Protein AF-T0Z1G7-F1 (afdb_monomer_lite)

InterPro domains:
  IPR004403 Peptide chain release factor eRF1/aRF1 [PTHR10113] (3-150)
  IPR005141 eRF1 domain 2 [PF03464] (2-83)
  IPR005142 eRF1 domain 3 [PF03465] (89-150)
  IPR029064 Ribosomal protein eL30-like superfamily [G3DSA:3.30.1330.30] (108-185)
  IPR029064 Ribosomal protein eL30-like superfamily [SSF55315] (86-177)
  IPR042226 eRF1, domain 2 superfamily [G3DSA:3.30.420.60] (1-74)

pLDDT: mean 84.43, std 11.16, range [31.25, 96.69]

Secondary structure (DSSP, 8-state):
-HHHHHHHHHHHHHHHHHHHHGGGTTT-S-B--EESTTHHHHHHHTT-S-HHHHTTBPSSPEE-S-SSHHHHHHHHHHHHHHHHHHHHHHHHHHHHHHHHHHH-TTT-----SHHHHHHHHHTT--S-----TT---EEEEEEETTT--EEEEEE-HHHHHHHTTPPPTTT--S-EEEEPPP----

Organism: NCBI:txid410659

Radius of gyration: 27.91 Å; chains: 1; bounding box: 53×36×82 Å

Sequence (186 aa):
MIEHAAHEFFVRIAEIAAELFLPMKDQLKGILLGGPGATKEYFYNEHYLHHELQQKVVEPLFDTGYTDEYGLKEMVEKATQTLHGLELTEEKRLIQRLLVEVRRAEQGLAAYGESEVERALALGAVDLLIVSEGLKKRRWRFRCSGCNAESGRIGSSEEAEQYTGRPCGQCGQRAVKLRRERRLRR

Foldseek 3Di:
DVVVVLVVVLLVVQVVCCVPQVVVLVVQQADAAEDADCSRVCSLVVCSHDPSNSVRHDDDHYYFPDPDPVSVVVSVVVVVVVVVVVVVVVVVVVVVLLVVLVVPPPRRLHFDDDVRVVVCVVVVNDPDDDDDPPDQKDWWWKAFPPPRDIDIDIDHPVVVVVVQQAQDPVHRGSGIDTDDDPPPDD

Structure (mmCIF, N/CA/C/O backbone):
data_AF-T0Z1G7-F1
#
_entry.id   AF-T0Z1G7-F1
#
loop_
_atom_site.group_PDB
_atom_site.id
_atom_site.type_symbol
_atom_site.label_atom_id
_atom_site.label_alt_id
_atom_site.label_comp_id
_atom_site.label_asym_id
_atom_site.label_entity_id
_atom_site.label_seq_id
_atom_site.pdbx_PDB_ins_code
_atom_site.Cartn_x
_atom_site.Cartn_y
_atom_site.Cartn_z
_atom_site.occupancy
_atom_site.B_iso_or_equiv
_atom_site.auth_seq_id
_atom_site.auth_comp_id
_atom_site.auth_asym_id
_atom_site.auth_atom_id
_atom_site.pdbx_PDB_model_num
ATOM 1 N N . MET A 1 1 ? 21.255 1.797 -39.310 1.00 60.59 1 MET A N 1
ATOM 2 C CA . MET A 1 1 ? 22.185 0.824 -38.683 1.00 60.59 1 MET A CA 1
ATOM 3 C C . MET A 1 1 ? 22.111 0.835 -37.157 1.00 60.59 1 MET A C 1
ATOM 5 O O . MET A 1 1 ? 22.098 -0.243 -36.591 1.00 60.59 1 MET A O 1
ATOM 9 N N . ILE A 1 2 ? 22.024 1.995 -36.490 1.00 67.38 2 ILE A N 1
ATOM 10 C CA . ILE A 1 2 ? 21.943 2.064 -35.013 1.00 67.38 2 ILE A CA 1
ATOM 11 C C . ILE A 1 2 ? 20.565 1.615 -34.485 1.00 67.38 2 ILE A C 1
ATOM 13 O O . ILE A 1 2 ? 20.493 0.882 -33.507 1.00 67.38 2 ILE A O 1
ATOM 17 N N . GLU A 1 3 ? 19.480 1.975 -35.175 1.00 73.12 3 GLU A N 1
ATOM 18 C CA . GLU A 1 3 ? 18.106 1.633 -34.760 1.00 73.12 3 GLU A CA 1
ATOM 19 C C . GLU A 1 3 ? 17.811 0.128 -34.802 1.00 73.12 3 GLU A C 1
ATOM 21 O O . GLU A 1 3 ? 17.207 -0.402 -33.876 1.00 73.12 3 GLU A O 1
ATOM 26 N N . HIS A 1 4 ? 18.296 -0.586 -35.825 1.00 80.06 4 HIS A N 1
ATOM 27 C CA . HIS A 1 4 ? 18.134 -2.042 -35.909 1.00 80.06 4 HIS A CA 1
ATOM 28 C C . HIS A 1 4 ? 18.851 -2.770 -34.766 1.00 80.06 4 HIS A C 1
ATOM 30 O O . HIS A 1 4 ? 18.269 -3.658 -34.156 1.00 80.06 4 HIS A O 1
ATOM 36 N N . ALA A 1 5 ? 20.073 -2.352 -34.422 1.00 84.69 5 ALA A N 1
ATOM 37 C CA . ALA A 1 5 ? 20.816 -2.945 -33.311 1.00 84.69 5 ALA A CA 1
ATOM 38 C C . ALA A 1 5 ? 20.147 -2.669 -31.950 1.00 84.69 5 ALA A C 1
ATOM 40 O O . ALA A 1 5 ? 20.119 -3.541 -31.084 1.00 84.69 5 ALA A O 1
ATOM 41 N N . ALA A 1 6 ? 19.578 -1.473 -31.765 1.00 85.50 6 ALA A N 1
ATOM 42 C CA . ALA A 1 6 ? 18.814 -1.140 -30.564 1.00 85.50 6 ALA A CA 1
ATOM 43 C C . ALA A 1 6 ? 17.529 -1.978 -30.458 1.00 85.50 6 ALA A C 1
ATOM 45 O O . ALA A 1 6 ? 17.227 -2.507 -29.391 1.00 85.50 6 ALA A O 1
ATOM 46 N N . HIS A 1 7 ? 16.809 -2.151 -31.569 1.00 89.69 7 HIS A N 1
ATOM 47 C CA . HIS A 1 7 ? 15.621 -2.999 -31.625 1.00 89.69 7 HIS A CA 1
ATOM 48 C C . HIS A 1 7 ? 15.940 -4.457 -31.268 1.00 89.69 7 HIS A C 1
ATOM 50 O O . HIS A 1 7 ? 15.287 -5.022 -30.397 1.00 89.69 7 HIS A O 1
ATOM 56 N N . GLU A 1 8 ? 16.978 -5.050 -31.866 1.00 92.50 8 GLU A N 1
ATOM 57 C CA . GLU A 1 8 ? 17.404 -6.420 -31.542 1.00 92.50 8 GLU A CA 1
ATOM 58 C C . GLU A 1 8 ? 17.794 -6.575 -30.068 1.00 92.50 8 GLU A C 1
ATOM 60 O O . GLU A 1 8 ? 17.459 -7.576 -29.433 1.00 92.50 8 GLU A O 1
ATOM 65 N N . PHE A 1 9 ? 18.458 -5.567 -29.494 1.00 91.31 9 PHE A N 1
ATOM 66 C CA . PHE A 1 9 ? 18.763 -5.552 -28.069 1.00 91.31 9 PHE A CA 1
ATOM 67 C C . PHE A 1 9 ? 17.485 -5.562 -27.218 1.00 91.31 9 PHE A C 1
ATOM 69 O O . PHE A 1 9 ? 17.377 -6.365 -26.293 1.00 91.31 9 PHE A O 1
ATOM 76 N N . PHE A 1 10 ? 16.500 -4.720 -27.536 1.00 94.62 10 PHE A N 1
ATOM 77 C CA . PHE A 1 10 ? 15.238 -4.669 -26.799 1.00 94.62 10 PHE A CA 1
ATOM 78 C C . PHE A 1 10 ? 14.433 -5.959 -26.909 1.00 94.62 10 PHE A C 1
ATOM 80 O O . PHE A 1 10 ? 13.958 -6.452 -25.887 1.00 94.62 10 PHE A O 1
ATOM 87 N N . VAL A 1 11 ? 14.335 -6.539 -28.107 1.00 95.38 11 VAL A N 1
ATOM 88 C CA . VAL A 1 11 ? 13.685 -7.841 -28.315 1.00 95.38 11 VAL A CA 1
ATOM 89 C C . VAL A 1 11 ? 14.344 -8.899 -27.436 1.00 95.38 11 VAL A C 1
ATOM 91 O O . VAL A 1 11 ? 13.664 -9.558 -26.654 1.00 95.38 11 VAL A O 1
ATOM 94 N N . ARG A 1 12 ? 15.678 -8.981 -27.457 1.00 96.44 12 ARG A N 1
ATOM 95 C CA . ARG A 1 12 ? 16.424 -9.940 -26.638 1.00 96.44 12 ARG A CA 1
ATOM 96 C C . ARG A 1 12 ? 16.182 -9.755 -25.136 1.00 96.44 12 ARG A C 1
ATOM 98 O O . ARG A 1 12 ? 16.022 -10.735 -24.414 1.00 96.44 12 ARG A O 1
ATOM 105 N N . ILE A 1 13 ? 16.177 -8.518 -24.637 1.00 94.50 13 ILE A N 1
ATOM 106 C CA . ILE A 1 13 ? 15.910 -8.245 -23.215 1.00 94.50 13 ILE A CA 1
ATOM 107 C C . ILE A 1 13 ? 14.468 -8.607 -22.845 1.00 94.50 13 ILE A C 1
ATOM 109 O O . ILE A 1 13 ? 14.240 -9.171 -21.774 1.00 94.50 13 ILE A O 1
ATOM 113 N N . ALA A 1 14 ? 13.504 -8.326 -23.720 1.00 95.56 14 ALA A N 1
ATOM 114 C CA . ALA A 1 14 ? 12.111 -8.685 -23.500 1.00 95.56 14 ALA A CA 1
ATOM 115 C C . ALA A 1 14 ? 11.886 -10.204 -23.475 1.00 95.56 14 ALA A C 1
ATOM 117 O O . ALA A 1 14 ? 11.134 -10.684 -22.629 1.00 95.56 14 ALA A O 1
ATOM 118 N N . GLU A 1 15 ? 12.566 -10.958 -24.341 1.00 96.31 15 GLU A N 1
ATOM 119 C CA . GLU A 1 15 ? 12.545 -12.425 -24.339 1.00 96.31 15 GLU A CA 1
ATOM 120 C C . GLU A 1 15 ? 13.095 -12.985 -23.023 1.00 96.31 15 GLU A C 1
ATOM 122 O O . GLU A 1 15 ? 12.427 -13.781 -22.365 1.00 96.31 15 GLU A O 1
ATOM 127 N N . ILE A 1 16 ? 14.252 -12.492 -22.569 1.00 96.56 16 ILE A N 1
ATOM 128 C CA . ILE A 1 16 ? 14.838 -12.894 -21.280 1.00 96.56 16 ILE A CA 1
ATOM 129 C C . ILE A 1 16 ? 13.887 -12.559 -20.121 1.00 96.56 16 ILE A C 1
ATOM 131 O O . ILE A 1 16 ? 13.676 -13.377 -19.224 1.00 96.56 16 ILE A O 1
ATOM 135 N N . ALA A 1 17 ? 13.283 -11.368 -20.125 1.00 95.56 17 ALA A N 1
ATOM 136 C CA . ALA A 1 17 ? 12.312 -10.978 -19.107 1.00 95.56 17 ALA A CA 1
ATOM 137 C C . ALA A 1 17 ? 11.076 -11.891 -19.123 1.00 95.56 17 ALA A C 1
ATOM 139 O O . ALA A 1 17 ? 10.583 -12.269 -18.062 1.00 95.56 17 ALA A O 1
ATOM 140 N N . ALA A 1 18 ? 10.594 -12.281 -20.305 1.00 96.06 18 ALA A N 1
ATOM 141 C CA . ALA A 1 18 ? 9.485 -13.213 -20.456 1.00 96.06 18 ALA A CA 1
ATOM 142 C C . ALA A 1 18 ? 9.826 -14.594 -19.877 1.00 96.06 18 ALA A C 1
ATOM 144 O O . ALA A 1 18 ? 9.058 -15.117 -19.069 1.00 96.06 18 ALA A O 1
ATOM 145 N N . GLU A 1 19 ? 10.992 -15.144 -20.217 1.00 96.69 19 GLU A N 1
ATOM 146 C CA . GLU A 1 19 ? 11.466 -16.437 -19.709 1.00 96.69 19 GLU A CA 1
ATOM 147 C C . GLU A 1 19 ? 11.591 -16.459 -18.180 1.00 96.69 19 GLU A C 1
ATOM 149 O O . GLU A 1 19 ? 11.218 -17.444 -17.541 1.00 96.69 19 GLU A O 1
ATOM 154 N N . LEU A 1 20 ? 12.082 -15.371 -17.580 1.00 95.31 20 LEU A N 1
ATOM 155 C CA . LEU A 1 20 ? 12.309 -15.294 -16.137 1.00 95.31 20 LEU A CA 1
ATOM 156 C C . LEU A 1 20 ? 11.042 -14.950 -15.346 1.00 95.31 20 LEU A C 1
ATOM 158 O O . LEU A 1 20 ? 10.798 -15.534 -14.289 1.00 95.31 20 LEU A O 1
ATOM 162 N N . PHE A 1 21 ? 10.237 -13.999 -15.824 1.00 96.44 21 PHE A N 1
ATOM 163 C CA . PHE A 1 21 ? 9.150 -13.418 -15.036 1.00 96.44 21 PHE A CA 1
ATOM 164 C C . PHE A 1 21 ? 7.776 -14.020 -15.321 1.00 96.44 21 PHE A C 1
ATOM 166 O O . PHE A 1 21 ? 6.964 -14.079 -14.397 1.00 96.44 21 PHE A O 1
ATOM 173 N N . LEU A 1 22 ? 7.491 -14.515 -16.533 1.00 94.50 22 LEU A N 1
ATOM 174 C CA . LEU A 1 22 ? 6.186 -15.131 -16.817 1.00 94.50 22 LEU A CA 1
ATOM 175 C C . LEU A 1 22 ? 5.890 -16.359 -15.945 1.00 94.50 22 LEU A C 1
ATOM 177 O O . LEU A 1 22 ? 4.769 -16.437 -15.437 1.00 94.50 22 LEU A O 1
ATOM 181 N N . PRO A 1 23 ? 6.844 -17.279 -15.684 1.00 96.25 23 PRO A N 1
ATOM 182 C CA . PRO A 1 23 ? 6.585 -18.432 -14.820 1.00 96.25 23 PRO A CA 1
ATOM 183 C C . PRO A 1 23 ? 6.200 -18.057 -13.383 1.00 96.25 23 PRO A C 1
ATOM 185 O O . PRO A 1 23 ? 5.553 -18.838 -12.690 1.00 96.25 23 PRO A O 1
ATOM 188 N N . MET A 1 24 ? 6.586 -16.861 -12.928 1.00 94.69 24 MET A N 1
ATOM 189 C CA . MET A 1 24 ? 6.314 -16.351 -11.582 1.00 94.69 24 MET A CA 1
ATOM 190 C C . MET A 1 24 ? 5.366 -15.146 -11.570 1.00 94.69 24 MET A C 1
ATOM 192 O O . MET A 1 24 ? 5.234 -14.488 -10.539 1.00 94.69 24 MET A O 1
ATOM 196 N N . LYS A 1 25 ? 4.669 -14.861 -12.679 1.00 90.00 25 LYS A N 1
ATOM 197 C CA . LYS A 1 25 ? 3.857 -13.644 -12.850 1.00 90.00 25 LYS A CA 1
ATOM 198 C C . LYS A 1 25 ? 2.843 -13.417 -11.729 1.00 90.00 25 LYS A C 1
ATOM 200 O O . LYS A 1 25 ? 2.669 -12.282 -11.290 1.00 90.00 25 LYS A O 1
ATOM 205 N N . ASP A 1 26 ? 2.230 -14.480 -11.216 1.00 90.94 26 ASP A N 1
ATOM 206 C CA . ASP A 1 26 ? 1.216 -14.394 -10.158 1.00 90.94 26 ASP A CA 1
ATOM 207 C C . ASP A 1 26 ? 1.823 -14.067 -8.783 1.00 90.94 26 ASP A C 1
ATOM 209 O O . ASP A 1 26 ? 1.138 -13.558 -7.899 1.00 90.94 26 ASP A O 1
ATOM 213 N N . GLN A 1 27 ? 3.123 -14.317 -8.605 1.00 92.38 27 GLN A N 1
ATOM 214 C CA . GLN A 1 27 ? 3.876 -13.994 -7.390 1.00 92.38 27 GLN A CA 1
ATOM 215 C C . GLN A 1 27 ? 4.509 -12.595 -7.460 1.00 92.38 27 GLN A C 1
ATOM 217 O O . GLN A 1 27 ? 4.848 -12.011 -6.428 1.00 92.38 27 GLN A O 1
ATOM 222 N N . LEU A 1 28 ? 4.655 -12.037 -8.666 1.00 89.88 28 LEU A N 1
ATOM 223 C CA . LEU A 1 28 ? 5.201 -10.702 -8.882 1.00 89.88 28 LEU A CA 1
ATOM 224 C C . LEU A 1 28 ? 4.160 -9.628 -8.557 1.00 89.88 28 LEU A C 1
ATOM 226 O O . LEU A 1 28 ? 3.132 -9.508 -9.233 1.00 89.88 28 LEU A O 1
ATOM 230 N N . LYS A 1 29 ? 4.471 -8.803 -7.550 1.00 88.75 29 LYS A N 1
ATOM 231 C CA . LYS A 1 29 ? 3.687 -7.608 -7.202 1.00 88.75 29 LYS A CA 1
ATOM 232 C C . LYS A 1 29 ? 3.863 -6.472 -8.209 1.00 88.75 29 LYS A C 1
ATOM 234 O O . LYS A 1 29 ? 2.930 -5.713 -8.424 1.00 88.75 29 LYS A O 1
ATOM 239 N N . GLY A 1 30 ? 5.044 -6.370 -8.809 1.00 90.38 30 GLY A N 1
ATOM 240 C CA . GLY A 1 30 ? 5.378 -5.347 -9.788 1.00 90.38 30 GLY A CA 1
ATOM 241 C C . GLY A 1 30 ? 6.786 -5.545 -10.343 1.00 90.38 30 GLY A C 1
ATOM 242 O O . GLY A 1 30 ? 7.558 -6.345 -9.812 1.00 90.38 30 GLY A O 1
ATOM 243 N N . ILE A 1 31 ? 7.096 -4.826 -11.416 1.00 93.00 31 ILE A N 1
ATOM 244 C CA . ILE A 1 31 ? 8.377 -4.839 -12.122 1.00 93.00 31 ILE A CA 1
ATOM 245 C C . ILE A 1 31 ? 8.901 -3.406 -12.150 1.00 93.00 31 ILE A C 1
ATOM 247 O O . ILE A 1 31 ? 8.206 -2.492 -12.585 1.00 93.00 31 ILE A O 1
ATOM 251 N N . LEU A 1 32 ? 10.128 -3.206 -11.683 1.00 92.88 32 LEU A N 1
ATOM 252 C CA . LEU A 1 32 ? 10.809 -1.922 -11.803 1.00 92.88 32 LEU A CA 1
ATOM 253 C C . LEU A 1 32 ? 11.527 -1.888 -13.149 1.00 92.88 32 LEU A C 1
ATOM 255 O O . LEU A 1 32 ? 12.306 -2.791 -13.454 1.00 92.88 32 LEU A O 1
ATOM 259 N N . LEU A 1 33 ? 11.265 -0.853 -13.941 1.00 93.19 33 LEU A N 1
ATOM 260 C CA . LEU A 1 33 ? 11.949 -0.624 -15.207 1.00 93.19 33 LEU A CA 1
ATOM 261 C C . LEU A 1 33 ? 12.778 0.653 -15.096 1.00 93.19 33 LEU A C 1
ATOM 263 O O . LEU A 1 33 ? 12.258 1.720 -14.761 1.00 93.19 33 LEU A O 1
ATOM 267 N N . GLY A 1 34 ? 14.063 0.547 -15.414 1.00 92.00 34 GLY A N 1
ATOM 268 C CA . GLY A 1 34 ? 14.944 1.698 -15.433 1.00 92.00 34 GLY A CA 1
ATOM 269 C C . GLY A 1 34 ? 16.015 1.617 -16.503 1.00 92.00 34 GLY A C 1
ATOM 270 O O . GLY A 1 34 ? 16.295 0.558 -17.063 1.00 92.00 34 GLY A O 1
ATOM 271 N N . GLY A 1 35 ? 16.583 2.774 -16.807 1.00 89.00 35 GLY A N 1
ATOM 272 C CA . GLY A 1 35 ? 17.614 2.922 -17.820 1.00 89.00 35 GLY A CA 1
ATOM 273 C C . GLY A 1 35 ? 17.998 4.384 -18.036 1.00 89.00 35 GLY A C 1
ATOM 274 O O . GLY A 1 35 ? 17.360 5.283 -17.490 1.00 89.00 35 GLY A O 1
ATOM 275 N N . PRO A 1 36 ? 19.042 4.647 -18.828 1.00 85.56 36 PRO A N 1
ATOM 276 C CA . PRO A 1 36 ? 19.512 6.002 -19.063 1.00 85.56 36 PRO A CA 1
ATOM 277 C C . PRO A 1 36 ? 18.652 6.732 -20.105 1.00 85.56 36 PRO A C 1
ATOM 279 O O . PRO A 1 36 ? 18.411 6.232 -21.213 1.00 85.56 36 PRO A O 1
ATOM 282 N N . GLY A 1 37 ? 18.243 7.957 -19.766 1.00 85.75 37 GLY A N 1
ATOM 283 C CA . GLY A 1 37 ? 17.550 8.875 -20.670 1.00 85.75 37 GLY A CA 1
ATOM 284 C C . GLY A 1 37 ? 16.230 8.316 -21.210 1.00 85.75 37 GLY A C 1
ATOM 285 O O . GLY A 1 37 ? 15.511 7.591 -20.522 1.00 85.75 37 GLY A O 1
ATOM 286 N N . ALA A 1 38 ? 15.922 8.632 -22.470 1.00 87.94 38 ALA A N 1
ATOM 287 C CA . ALA A 1 38 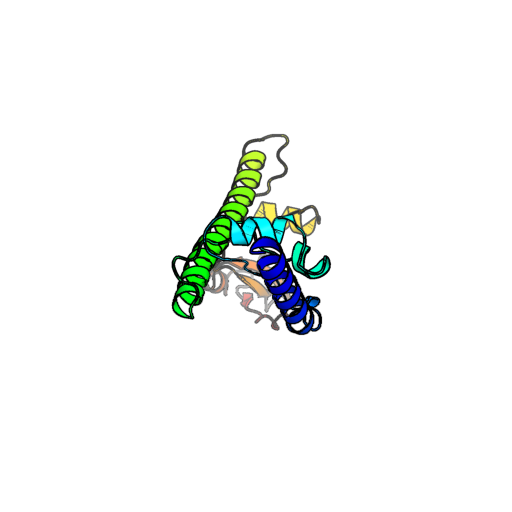? 14.668 8.238 -23.121 1.00 87.94 38 ALA A CA 1
ATOM 288 C C . ALA A 1 38 ? 14.601 6.744 -23.504 1.00 87.94 38 ALA A C 1
ATOM 290 O O . ALA A 1 38 ? 13.558 6.256 -23.932 1.00 87.94 38 ALA A O 1
ATOM 291 N N . THR A 1 39 ? 15.694 5.988 -23.347 1.00 89.12 39 THR A N 1
ATOM 292 C CA . THR A 1 39 ? 15.783 4.576 -23.764 1.00 89.12 39 THR A CA 1
ATOM 293 C C . THR A 1 39 ? 14.740 3.703 -23.062 1.00 89.12 39 THR A C 1
ATOM 295 O O . THR A 1 39 ? 14.091 2.875 -23.696 1.00 89.12 39 THR A O 1
ATOM 298 N N . LYS A 1 40 ? 14.549 3.918 -21.752 1.00 90.44 40 LYS A N 1
ATOM 299 C CA . LYS A 1 40 ? 13.568 3.186 -20.933 1.00 90.44 40 LYS A CA 1
ATOM 300 C C . LYS A 1 40 ? 12.126 3.490 -21.352 1.00 90.44 40 LYS A C 1
ATOM 302 O O . LYS A 1 40 ? 11.290 2.595 -21.378 1.00 90.44 40 LYS A O 1
ATOM 307 N N . GLU A 1 41 ? 11.859 4.744 -21.712 1.00 92.69 41 GLU A N 1
ATOM 308 C CA . GLU A 1 41 ? 10.544 5.208 -22.153 1.00 92.69 41 GLU A CA 1
ATOM 309 C C . GLU A 1 41 ? 10.221 4.634 -23.524 1.00 92.69 41 GLU A C 1
ATOM 311 O O . GLU A 1 41 ? 9.128 4.122 -23.717 1.00 92.69 41 GLU A O 1
ATOM 316 N N . TYR A 1 42 ? 11.184 4.632 -24.448 1.00 92.88 42 TYR A N 1
ATOM 317 C CA . TYR A 1 42 ? 11.023 3.981 -25.744 1.00 92.88 42 TYR A CA 1
ATOM 318 C C . TYR A 1 42 ? 10.752 2.479 -25.589 1.00 92.88 42 TYR A C 1
ATOM 320 O O . TYR A 1 42 ? 9.792 1.967 -26.153 1.00 92.88 42 TYR A O 1
ATOM 328 N N . PHE A 1 43 ? 11.536 1.777 -24.764 1.00 93.81 43 PHE A N 1
ATOM 329 C CA . PHE A 1 43 ? 11.325 0.352 -24.492 1.00 93.81 43 PHE A CA 1
ATOM 330 C C . PHE A 1 43 ? 9.929 0.057 -23.914 1.00 93.81 43 PHE A C 1
ATOM 332 O O . PHE A 1 43 ? 9.273 -0.901 -24.323 1.00 93.81 43 PHE A O 1
ATOM 339 N N . TYR A 1 44 ? 9.462 0.889 -22.981 1.00 94.19 44 TYR A N 1
ATOM 340 C CA . TYR A 1 44 ? 8.138 0.751 -22.378 1.00 94.19 44 TYR A CA 1
ATOM 341 C C . TYR A 1 44 ? 7.011 1.087 -23.365 1.00 94.19 44 TYR A C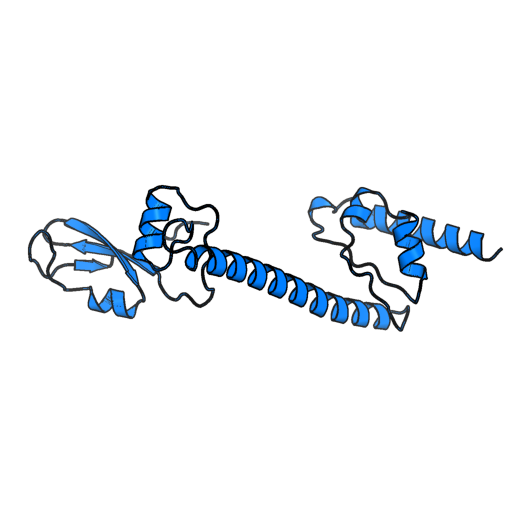 1
ATOM 343 O O . TYR A 1 44 ? 6.075 0.305 -23.516 1.00 94.19 44 TYR A O 1
ATOM 351 N N . ASN A 1 45 ? 7.106 2.219 -24.064 1.00 93.88 45 ASN A N 1
ATOM 352 C CA . ASN A 1 45 ? 6.047 2.751 -24.927 1.00 93.88 45 ASN A CA 1
ATOM 353 C C . ASN A 1 45 ? 5.874 1.962 -26.226 1.00 93.88 45 ASN A C 1
ATOM 355 O O . ASN A 1 45 ? 4.763 1.866 -26.738 1.00 93.88 45 ASN A O 1
ATOM 359 N N . GLU A 1 46 ? 6.940 1.355 -26.741 1.00 93.94 46 GLU A N 1
ATOM 360 C CA . GLU A 1 46 ? 6.876 0.467 -27.908 1.00 93.94 46 GLU A CA 1
ATOM 361 C C . GLU A 1 46 ? 6.443 -0.964 -27.539 1.00 93.94 46 GLU A C 1
ATOM 363 O O . GLU A 1 46 ? 6.417 -1.842 -28.397 1.00 93.94 46 GLU A O 1
ATOM 368 N N . HIS A 1 47 ? 6.070 -1.210 -26.274 1.00 93.69 47 HIS A N 1
ATOM 369 C CA . HIS A 1 47 ? 5.500 -2.476 -25.798 1.00 93.69 47 HIS A CA 1
ATOM 370 C C . HIS A 1 47 ? 6.381 -3.700 -26.099 1.00 93.69 47 HIS A C 1
ATOM 372 O O . HIS A 1 47 ? 5.883 -4.759 -26.481 1.00 93.69 47 HIS A O 1
ATOM 378 N N . TYR A 1 48 ? 7.698 -3.571 -25.906 1.00 95.06 48 TYR A N 1
ATOM 379 C CA . TYR A 1 48 ? 8.615 -4.699 -26.092 1.00 95.06 48 TYR A CA 1
ATOM 380 C C . TYR A 1 48 ? 8.349 -5.831 -25.093 1.00 95.06 48 TYR A C 1
ATOM 382 O O . TYR A 1 48 ? 8.494 -6.999 -25.443 1.00 95.06 48 TYR A O 1
ATOM 390 N N . LEU A 1 49 ? 7.952 -5.513 -23.854 1.00 95.75 49 LEU A N 1
ATOM 391 C CA . LEU A 1 49 ? 7.604 -6.531 -22.863 1.00 95.75 49 LEU A CA 1
ATOM 392 C C . LEU A 1 49 ? 6.313 -7.256 -23.239 1.00 95.75 49 LEU A C 1
ATOM 394 O O .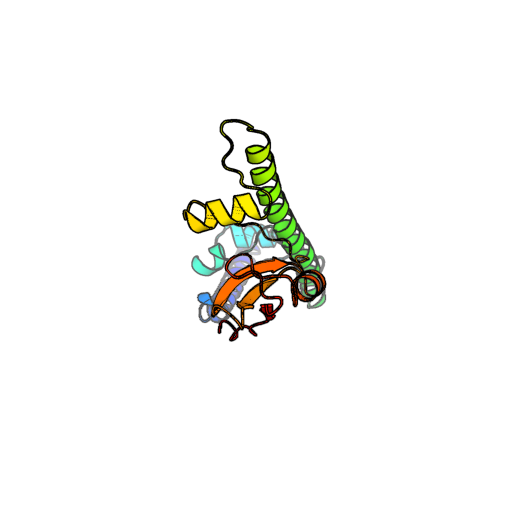 LEU A 1 49 ? 5.351 -6.674 -23.736 1.00 95.75 49 LEU A O 1
ATOM 398 N N . HIS A 1 50 ? 6.253 -8.535 -22.873 1.00 95.38 50 HIS A N 1
ATOM 399 C CA . HIS A 1 50 ? 5.014 -9.297 -22.936 1.00 95.38 50 HIS A CA 1
ATOM 400 C C . HIS A 1 50 ? 3.886 -8.572 -22.179 1.00 95.38 50 HIS A C 1
ATOM 402 O O . HIS A 1 50 ? 4.101 -8.096 -21.064 1.00 95.38 50 HIS A O 1
ATOM 408 N N . HIS A 1 51 ? 2.675 -8.535 -22.745 1.00 94.31 51 HIS A N 1
ATOM 409 C CA . HIS A 1 51 ? 1.547 -7.740 -22.232 1.00 94.31 51 HIS A CA 1
ATOM 410 C C . HIS A 1 51 ? 1.250 -7.946 -20.731 1.00 94.31 51 HIS A C 1
ATOM 412 O O . HIS A 1 51 ? 0.955 -6.989 -20.020 1.00 94.31 51 HIS A O 1
ATOM 418 N N . GLU A 1 52 ? 1.378 -9.175 -20.222 1.00 93.25 52 GLU A N 1
ATOM 419 C CA . GLU A 1 52 ? 1.188 -9.475 -18.792 1.00 93.25 52 GLU A CA 1
ATOM 420 C C . GLU A 1 52 ? 2.277 -8.877 -17.890 1.00 93.25 52 GLU A C 1
ATOM 422 O O . GLU A 1 52 ? 2.011 -8.526 -16.742 1.00 93.25 52 GLU A O 1
ATOM 427 N N . LEU A 1 53 ? 3.510 -8.768 -18.394 1.00 94.62 53 LEU A N 1
ATOM 428 C CA . LEU A 1 53 ? 4.616 -8.125 -17.685 1.00 94.62 53 LEU A CA 1
ATOM 429 C C . LEU A 1 53 ? 4.520 -6.605 -17.801 1.00 94.62 53 LEU A C 1
ATOM 431 O O . LEU A 1 53 ? 4.749 -5.913 -16.815 1.00 94.62 53 LEU A O 1
ATOM 435 N N . GLN A 1 54 ? 4.110 -6.097 -18.967 1.00 94.44 54 GLN A N 1
ATOM 436 C CA . GLN A 1 54 ? 3.870 -4.673 -19.205 1.00 94.44 54 GLN A CA 1
ATOM 437 C C . GLN A 1 54 ? 2.894 -4.093 -18.169 1.00 94.44 54 GLN A C 1
ATOM 439 O O . GLN A 1 54 ? 3.179 -3.073 -17.555 1.00 94.44 54 GLN A O 1
ATOM 444 N N . GLN A 1 55 ? 1.784 -4.789 -17.898 1.00 92.44 55 GLN A N 1
ATOM 445 C CA . GLN A 1 55 ? 0.789 -4.378 -16.894 1.00 92.44 55 GLN A CA 1
ATOM 446 C C . GLN A 1 55 ? 1.315 -4.373 -15.452 1.00 92.44 55 GLN A C 1
ATOM 448 O O . GLN A 1 55 ? 0.684 -3.799 -14.567 1.00 92.44 55 GLN A O 1
ATOM 453 N N . LYS A 1 56 ? 2.440 -5.043 -15.197 1.00 92.56 56 LYS A N 1
ATOM 454 C CA . LYS A 1 56 ? 3.073 -5.117 -13.877 1.00 92.56 56 LYS A CA 1
ATOM 455 C C . LYS A 1 56 ? 4.185 -4.090 -13.703 1.00 92.56 56 LYS A C 1
ATOM 457 O O . LYS A 1 56 ? 4.734 -4.013 -12.605 1.00 92.56 56 LYS A O 1
ATOM 462 N N . VAL A 1 57 ? 4.543 -3.327 -14.734 1.00 93.19 57 VAL A N 1
ATOM 463 C CA . VAL A 1 57 ? 5.553 -2.275 -14.600 1.00 93.19 57 VAL A CA 1
ATOM 464 C C . VAL A 1 57 ? 5.039 -1.204 -13.640 1.00 93.19 57 VAL A C 1
ATOM 466 O O . VAL A 1 57 ? 3.929 -0.699 -13.783 1.00 93.19 57 VAL A O 1
ATOM 469 N N . VAL A 1 58 ? 5.843 -0.888 -12.629 1.00 89.69 58 VAL A N 1
ATOM 470 C CA . VAL A 1 58 ? 5.535 0.157 -11.653 1.00 89.69 58 VAL A CA 1
ATOM 471 C C . VAL A 1 58 ? 6.024 1.487 -12.202 1.00 89.69 58 VAL A C 1
ATOM 473 O O . VAL A 1 58 ? 7.212 1.650 -12.476 1.00 89.69 58 VAL A O 1
ATOM 476 N N . GLU A 1 59 ? 5.107 2.439 -12.326 1.00 87.12 59 GLU A N 1
ATOM 477 C CA . GLU A 1 59 ? 5.427 3.818 -12.677 1.00 87.12 59 GLU A CA 1
ATOM 478 C C . GLU A 1 59 ? 5.753 4.651 -11.422 1.00 87.12 59 GLU A C 1
ATOM 480 O O . GLU A 1 59 ? 5.179 4.410 -10.353 1.00 87.12 59 GLU A O 1
ATOM 485 N N . PRO A 1 60 ? 6.648 5.653 -11.523 1.00 88.38 60 PRO A N 1
ATOM 486 C CA . PRO A 1 60 ? 7.361 6.112 -12.719 1.00 88.38 60 PRO A CA 1
ATOM 487 C C . PRO A 1 60 ? 8.531 5.199 -13.122 1.00 88.38 60 PRO A C 1
ATOM 489 O O . PRO A 1 60 ? 9.070 4.463 -12.302 1.00 88.38 60 PRO A O 1
ATOM 492 N N . LEU A 1 61 ? 8.959 5.296 -14.384 1.00 91.62 61 LEU A N 1
ATOM 493 C CA . LEU A 1 61 ? 10.190 4.653 -14.857 1.00 91.62 61 LEU A CA 1
ATOM 494 C C . LEU A 1 61 ? 11.419 5.313 -14.217 1.00 91.62 61 LEU A C 1
ATOM 496 O O . LEU A 1 61 ? 11.457 6.531 -14.042 1.00 91.62 61 LEU A O 1
ATOM 500 N N . PHE A 1 62 ? 12.450 4.527 -13.912 1.00 90.50 62 PHE A N 1
ATOM 501 C CA . PHE A 1 62 ? 13.586 5.001 -13.121 1.00 90.50 62 PHE A CA 1
ATOM 502 C C . PHE A 1 62 ? 14.797 5.354 -13.986 1.00 90.50 62 PHE A C 1
ATOM 504 O O . PHE A 1 62 ? 15.362 4.507 -14.676 1.00 90.50 62 PHE A O 1
ATOM 511 N N . ASP A 1 63 ? 15.247 6.605 -13.912 1.00 88.38 63 ASP A N 1
ATOM 512 C CA . ASP A 1 63 ? 16.534 7.001 -14.483 1.00 88.38 63 ASP A CA 1
ATOM 513 C C . ASP A 1 63 ? 17.692 6.439 -13.655 1.00 88.38 63 ASP A C 1
ATOM 515 O O . ASP A 1 63 ? 17.770 6.666 -12.439 1.00 88.38 63 ASP A O 1
ATOM 519 N N . THR A 1 64 ? 18.619 5.754 -14.325 1.00 83.12 64 THR A N 1
ATOM 520 C CA . THR A 1 64 ? 19.874 5.288 -13.724 1.00 83.12 64 THR A CA 1
ATOM 521 C C . THR A 1 64 ? 21.051 6.087 -14.267 1.00 83.12 64 THR A C 1
ATOM 523 O O . THR A 1 64 ? 21.158 6.314 -15.474 1.00 83.12 64 THR A O 1
ATOM 526 N N . GLY A 1 65 ? 21.945 6.529 -13.376 1.00 77.88 65 GLY A N 1
ATOM 527 C CA . GLY A 1 65 ? 23.180 7.214 -13.772 1.00 77.88 65 GLY A CA 1
ATOM 528 C C . GLY A 1 65 ? 24.236 6.259 -14.331 1.00 77.88 65 GLY A C 1
ATOM 529 O O . GLY A 1 65 ? 25.151 6.681 -15.035 1.00 77.88 65 GLY A O 1
ATOM 530 N N . TYR A 1 66 ? 24.081 4.966 -14.043 1.00 76.12 66 TYR A N 1
ATOM 531 C CA . TYR A 1 66 ? 24.995 3.896 -14.421 1.00 76.12 66 TYR A CA 1
ATOM 532 C C . TYR A 1 66 ? 24.218 2.698 -14.982 1.00 76.12 66 TYR A C 1
ATOM 534 O O . TYR A 1 66 ? 23.036 2.508 -14.684 1.00 76.12 66 TYR A O 1
ATOM 542 N N . THR A 1 67 ? 24.874 1.899 -15.822 1.00 76.06 67 THR A N 1
ATOM 543 C CA . THR A 1 67 ? 24.306 0.689 -16.449 1.00 76.06 67 THR A CA 1
ATOM 544 C C . THR A 1 67 ? 24.898 -0.607 -15.890 1.00 76.06 67 THR A C 1
ATOM 546 O O . THR A 1 67 ? 24.594 -1.689 -16.386 1.00 76.06 67 THR A O 1
ATOM 549 N N . ASP A 1 68 ? 25.744 -0.504 -14.866 1.00 80.25 68 ASP A N 1
ATOM 550 C CA . ASP A 1 68 ? 26.325 -1.625 -14.133 1.00 80.25 68 ASP A CA 1
ATOM 551 C C . ASP A 1 68 ? 25.534 -1.922 -12.841 1.00 80.25 68 ASP A C 1
ATOM 553 O O . ASP A 1 68 ? 24.449 -1.385 -12.596 1.00 80.25 68 ASP A O 1
ATOM 557 N N . GLU A 1 69 ? 26.075 -2.789 -11.984 1.00 83.31 69 GLU A N 1
ATOM 558 C CA . GLU A 1 69 ? 25.449 -3.164 -10.710 1.00 83.31 69 GLU A CA 1
ATOM 559 C C . GLU A 1 69 ? 25.195 -1.972 -9.772 1.00 83.31 69 GLU A C 1
ATOM 561 O O . GLU A 1 69 ? 24.296 -2.034 -8.927 1.00 83.31 69 GLU A O 1
ATOM 566 N N . TYR A 1 70 ? 25.955 -0.880 -9.902 1.00 84.56 70 TYR A N 1
ATOM 567 C CA . TYR A 1 70 ? 25.722 0.330 -9.116 1.00 84.56 70 TYR A CA 1
ATOM 568 C C . TYR A 1 70 ? 24.445 1.040 -9.563 1.00 84.56 70 TYR A C 1
ATOM 570 O O . TYR A 1 70 ? 23.673 1.486 -8.713 1.00 84.56 70 TYR A O 1
ATOM 578 N N . GLY A 1 71 ? 24.166 1.058 -10.870 1.00 85.12 71 GLY A N 1
ATOM 579 C CA . GLY A 1 71 ? 22.911 1.574 -11.418 1.00 85.12 71 GLY A CA 1
ATOM 580 C C . GLY A 1 71 ? 21.685 0.808 -10.922 1.00 85.12 71 GLY A C 1
ATOM 581 O O . GLY A 1 71 ? 20.651 1.409 -10.629 1.00 85.12 71 GLY A O 1
ATOM 582 N N . LEU A 1 72 ? 21.808 -0.512 -10.742 1.00 86.38 72 LEU A N 1
ATOM 583 C CA . LEU A 1 72 ? 20.739 -1.323 -10.154 1.00 86.38 72 LEU A CA 1
ATOM 584 C C . LEU A 1 72 ? 20.471 -0.936 -8.692 1.00 86.38 72 LEU A C 1
ATOM 586 O O . LEU A 1 72 ? 19.316 -0.778 -8.305 1.00 86.38 72 LEU A O 1
ATOM 590 N N . LYS A 1 73 ? 21.520 -0.754 -7.879 1.00 88.00 73 LYS A N 1
ATOM 591 C CA . LYS A 1 73 ? 21.371 -0.330 -6.474 1.00 88.00 73 LYS A CA 1
ATOM 592 C C . LYS A 1 73 ? 20.714 1.045 -6.368 1.00 88.00 73 LYS A C 1
ATOM 594 O O . LYS A 1 73 ? 19.758 1.197 -5.614 1.00 88.00 73 LYS A O 1
ATOM 599 N N . GLU A 1 74 ? 21.169 2.003 -7.175 1.00 87.12 74 GLU A N 1
ATOM 600 C CA . GLU A 1 74 ? 20.579 3.343 -7.259 1.00 87.12 74 GLU A CA 1
ATOM 601 C C . GLU A 1 74 ? 19.083 3.274 -7.613 1.00 87.12 74 GLU A C 1
ATOM 603 O O . GLU A 1 74 ? 18.251 3.939 -6.992 1.00 87.12 74 GLU A O 1
ATOM 608 N N . MET A 1 75 ? 18.725 2.435 -8.589 1.00 89.19 75 MET A N 1
ATOM 609 C CA . MET A 1 75 ? 17.338 2.234 -9.003 1.00 89.19 75 MET A CA 1
ATOM 610 C C . MET A 1 75 ? 16.476 1.690 -7.862 1.00 89.19 75 MET A C 1
ATOM 612 O O . MET A 1 75 ? 15.384 2.201 -7.624 1.00 89.19 75 MET A O 1
ATOM 616 N N . VAL A 1 76 ? 16.966 0.678 -7.139 1.00 90.44 76 VAL A N 1
ATOM 617 C CA . VAL A 1 76 ? 16.244 0.086 -6.003 1.00 90.44 76 VAL A CA 1
ATOM 618 C C . VAL A 1 76 ? 16.043 1.112 -4.888 1.00 90.44 76 VAL A C 1
ATOM 620 O O . VAL A 1 76 ? 14.954 1.182 -4.317 1.00 90.44 76 VAL A O 1
ATOM 623 N N . GLU A 1 77 ? 17.047 1.938 -4.593 1.00 89.12 77 GLU A N 1
ATOM 624 C CA . GLU A 1 77 ? 16.931 3.001 -3.588 1.00 89.12 77 GLU A CA 1
ATOM 625 C C . GLU A 1 77 ? 15.856 4.029 -3.968 1.00 89.12 77 GLU A C 1
ATOM 627 O O . GLU A 1 77 ? 14.975 4.326 -3.155 1.00 89.12 77 GLU A O 1
ATOM 632 N N . LYS A 1 78 ? 15.867 4.513 -5.217 1.00 87.81 78 LYS A N 1
ATOM 633 C CA . LYS A 1 78 ? 14.840 5.436 -5.730 1.00 87.81 78 LYS A CA 1
ATOM 634 C C . LYS A 1 78 ? 13.451 4.803 -5.700 1.00 87.81 78 LYS A C 1
ATOM 636 O O . LYS A 1 78 ? 12.514 5.411 -5.190 1.00 87.81 78 LYS A O 1
ATOM 641 N N . ALA A 1 79 ? 13.324 3.570 -6.183 1.00 88.94 79 ALA A N 1
ATOM 642 C CA . ALA A 1 79 ? 12.058 2.849 -6.190 1.00 88.94 79 ALA A CA 1
ATOM 643 C C . ALA A 1 79 ? 11.498 2.656 -4.782 1.00 88.94 79 ALA A C 1
ATOM 645 O O . ALA A 1 79 ? 10.310 2.868 -4.566 1.00 88.94 79 ALA A O 1
ATOM 646 N N . THR A 1 80 ? 12.350 2.335 -3.809 1.00 87.56 80 THR A N 1
ATOM 647 C CA . THR A 1 80 ? 11.944 2.201 -2.404 1.00 87.56 80 THR A CA 1
ATOM 648 C C . THR A 1 80 ? 11.368 3.514 -1.872 1.00 87.56 80 THR A C 1
ATOM 650 O O . THR A 1 80 ? 10.294 3.521 -1.272 1.00 87.56 80 THR A O 1
ATOM 653 N N . GLN A 1 81 ? 12.027 4.646 -2.137 1.00 86.19 81 GLN A N 1
ATOM 654 C CA . GLN A 1 81 ? 11.522 5.962 -1.734 1.00 86.19 81 GLN A CA 1
ATOM 655 C C . GLN A 1 81 ? 10.185 6.301 -2.402 1.00 86.19 81 GLN A C 1
ATOM 657 O O . GLN A 1 81 ? 9.265 6.777 -1.733 1.00 86.19 81 GLN A O 1
ATOM 662 N N . THR A 1 82 ? 10.054 6.039 -3.704 1.00 85.62 82 THR A N 1
ATOM 663 C CA . THR A 1 82 ? 8.820 6.307 -4.449 1.00 85.62 82 THR A CA 1
ATOM 664 C C . THR A 1 82 ? 7.668 5.430 -3.973 1.00 85.62 82 THR A C 1
ATOM 666 O O . THR A 1 82 ? 6.586 5.951 -3.712 1.00 85.62 82 THR A O 1
ATOM 669 N N . LEU A 1 83 ? 7.899 4.127 -3.796 1.00 85.56 83 LEU A N 1
ATOM 670 C CA . LEU A 1 83 ? 6.895 3.179 -3.311 1.00 85.56 83 LEU A CA 1
ATOM 671 C C . LEU A 1 83 ? 6.389 3.561 -1.918 1.00 85.56 83 LEU A C 1
ATOM 673 O O . LEU A 1 83 ? 5.181 3.659 -1.722 1.00 85.56 83 LEU A O 1
ATOM 677 N N . HIS A 1 84 ? 7.286 3.882 -0.984 1.00 85.44 84 HIS A N 1
ATOM 678 C CA . HIS A 1 84 ? 6.879 4.387 0.329 1.00 85.44 84 HIS A CA 1
ATOM 679 C C . HIS A 1 84 ? 6.106 5.708 0.230 1.00 85.44 84 HIS A C 1
ATOM 681 O O . HIS A 1 84 ? 5.137 5.925 0.956 1.00 85.44 84 HIS A O 1
ATOM 687 N N . GLY A 1 85 ? 6.498 6.596 -0.686 1.00 81.31 85 GLY A N 1
ATOM 688 C CA . GLY A 1 85 ? 5.758 7.826 -0.958 1.00 81.31 85 GLY A CA 1
ATOM 689 C C . GLY A 1 85 ? 4.328 7.568 -1.444 1.00 81.31 85 GLY A C 1
ATOM 690 O O . GLY A 1 85 ? 3.402 8.249 -0.997 1.00 81.31 85 GLY A O 1
ATOM 691 N N . LEU A 1 86 ? 4.135 6.576 -2.318 1.00 81.56 86 LEU A N 1
ATOM 692 C CA . LEU A 1 86 ? 2.823 6.162 -2.820 1.00 81.56 86 LEU A CA 1
ATOM 693 C C . LEU A 1 86 ? 1.961 5.554 -1.709 1.00 81.56 86 LEU A C 1
ATOM 695 O O . LEU A 1 86 ? 0.818 5.976 -1.546 1.00 81.56 86 LEU A O 1
ATOM 699 N N . GLU A 1 87 ? 2.516 4.646 -0.900 1.00 83.56 87 GLU A N 1
ATOM 700 C CA . GLU A 1 87 ? 1.825 4.058 0.259 1.00 83.56 87 GLU A CA 1
ATOM 701 C C . GLU A 1 87 ? 1.316 5.150 1.210 1.00 83.56 87 GLU A C 1
ATOM 703 O O . GLU A 1 87 ? 0.121 5.229 1.499 1.00 83.56 87 GLU A O 1
ATOM 708 N N . LEU A 1 88 ? 2.194 6.079 1.603 1.00 86.19 88 LEU A N 1
ATOM 709 C CA . LEU A 1 88 ? 1.834 7.215 2.456 1.00 86.19 88 LEU A CA 1
ATOM 710 C C . LEU A 1 88 ? 0.782 8.132 1.814 1.00 86.19 88 LEU A C 1
ATOM 712 O O . LEU A 1 88 ? -0.000 8.779 2.514 1.00 86.19 88 LEU A O 1
AT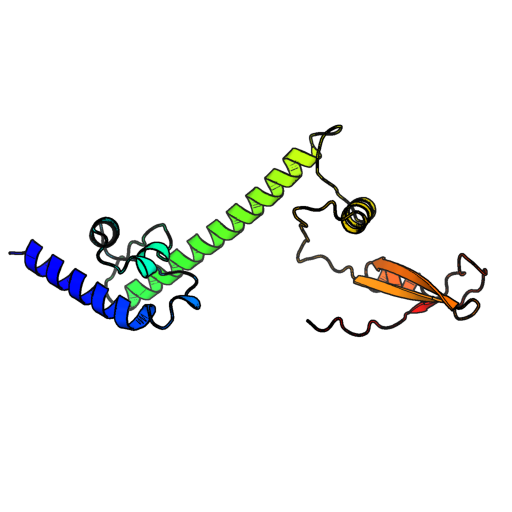OM 716 N N . THR A 1 89 ? 0.777 8.245 0.487 1.00 86.25 89 THR A N 1
ATOM 717 C CA . THR A 1 89 ? -0.191 9.071 -0.243 1.00 86.25 89 THR A CA 1
ATOM 718 C C . THR A 1 89 ? -1.572 8.424 -0.245 1.00 86.25 89 THR A C 1
ATOM 720 O O . THR A 1 89 ? -2.560 9.105 0.043 1.00 86.25 89 THR A O 1
ATOM 723 N N . GLU A 1 90 ? -1.647 7.116 -0.483 1.00 87.38 90 GLU A N 1
ATOM 724 C CA . GLU A 1 90 ? -2.895 6.357 -0.396 1.00 87.38 90 GLU A CA 1
ATOM 725 C C . GLU A 1 90 ? -3.451 6.347 1.036 1.00 87.38 90 GLU A C 1
ATOM 727 O O . GLU A 1 90 ? -4.635 6.628 1.239 1.00 87.38 90 GLU A O 1
ATOM 732 N N . GLU A 1 91 ? -2.610 6.159 2.058 1.00 88.69 91 GLU A N 1
ATOM 733 C CA . GLU A 1 91 ? -3.030 6.281 3.461 1.00 88.69 91 GLU A CA 1
ATOM 734 C C . GLU A 1 91 ? -3.627 7.662 3.764 1.00 88.69 91 GLU A C 1
ATOM 736 O O . GLU A 1 91 ? -4.728 7.775 4.319 1.00 88.69 91 GLU A O 1
ATOM 741 N N . LYS A 1 92 ? -2.945 8.739 3.347 1.00 91.12 92 LYS A N 1
ATOM 742 C CA . LYS A 1 92 ? -3.451 10.112 3.499 1.00 91.12 92 LYS A CA 1
ATOM 743 C C . LYS A 1 92 ? -4.789 10.299 2.795 1.00 91.12 92 LYS A C 1
ATOM 745 O O . LYS A 1 92 ? -5.675 10.945 3.356 1.00 91.12 92 LYS A O 1
ATOM 750 N N . ARG A 1 93 ? -4.961 9.733 1.599 1.00 93.06 93 ARG A N 1
ATOM 751 C CA . ARG A 1 93 ? -6.210 9.801 0.834 1.00 93.06 93 ARG A CA 1
ATOM 752 C C . ARG A 1 93 ? -7.367 9.133 1.581 1.00 93.06 93 ARG A C 1
ATOM 754 O O . ARG A 1 93 ? -8.453 9.713 1.652 1.00 93.06 93 ARG A O 1
ATOM 761 N N . LEU A 1 94 ? -7.145 7.960 2.178 1.00 92.31 94 LEU A N 1
ATOM 762 C CA . LEU A 1 94 ? -8.155 7.266 2.987 1.00 92.31 94 LEU A CA 1
ATOM 763 C C . LEU A 1 94 ? -8.563 8.092 4.215 1.00 92.31 94 LEU A C 1
ATOM 765 O O . LEU A 1 94 ? -9.755 8.256 4.486 1.00 92.31 94 LEU A O 1
ATOM 769 N N . ILE A 1 95 ? -7.591 8.680 4.917 1.00 92.12 95 ILE A N 1
ATOM 770 C CA . ILE A 1 95 ? -7.859 9.563 6.061 1.00 92.12 95 ILE A CA 1
ATOM 771 C C . ILE A 1 95 ? -8.606 10.829 5.627 1.00 92.12 95 ILE A C 1
ATOM 773 O O . ILE A 1 95 ? -9.562 11.238 6.282 1.00 92.12 95 ILE A O 1
ATOM 777 N N . GLN A 1 96 ? -8.228 11.445 4.506 1.00 91.12 96 GLN A N 1
ATOM 778 C CA . GLN A 1 96 ? -8.936 12.608 3.969 1.00 91.12 96 GLN A CA 1
ATOM 779 C C . GLN A 1 96 ? -10.391 12.282 3.622 1.00 91.12 96 GLN A C 1
ATOM 781 O O . GLN A 1 96 ? -11.274 13.067 3.972 1.00 91.12 96 GLN A O 1
ATOM 786 N N . ARG A 1 97 ? -10.653 11.124 2.999 1.00 91.25 97 ARG A N 1
ATOM 787 C CA . ARG A 1 97 ? -12.016 10.634 2.733 1.00 91.25 97 ARG A CA 1
ATOM 788 C C . ARG A 1 97 ? -12.815 10.523 4.032 1.00 91.25 97 ARG A C 1
ATOM 790 O O . ARG A 1 97 ? -13.910 11.072 4.103 1.00 91.25 97 ARG A O 1
ATOM 797 N N . LEU A 1 98 ? -12.250 9.905 5.073 1.00 90.81 98 LEU A N 1
ATOM 798 C CA . LEU A 1 98 ? -12.890 9.826 6.391 1.00 90.81 98 LEU A CA 1
ATOM 799 C C . LEU A 1 98 ? -13.216 11.222 6.949 1.00 90.81 98 LEU A C 1
ATOM 801 O O . LEU A 1 98 ? -14.346 11.474 7.356 1.00 90.81 98 LEU A O 1
ATOM 805 N N . LEU A 1 99 ? -12.253 12.149 6.938 1.00 89.56 99 LEU A N 1
ATOM 806 C CA . LEU A 1 99 ? -12.439 13.504 7.471 1.00 89.56 99 LEU A CA 1
ATOM 807 C C . LEU A 1 99 ? -13.493 14.313 6.702 1.00 89.56 99 LEU A C 1
ATOM 809 O O . LEU A 1 99 ? -14.168 15.156 7.292 1.00 89.56 99 LEU A O 1
ATOM 813 N N . VAL A 1 100 ? -13.640 14.089 5.393 1.00 90.75 100 VAL A N 1
ATOM 814 C CA . VAL A 1 100 ? -14.723 14.686 4.596 1.00 90.75 100 VAL A CA 1
ATOM 815 C C . VAL A 1 100 ? -16.081 14.194 5.085 1.00 90.75 100 VAL A C 1
ATOM 817 O O . VAL A 1 100 ? -16.965 15.021 5.294 1.00 90.75 100 VAL A O 1
ATOM 820 N N . GLU A 1 101 ? -16.233 12.890 5.312 1.00 88.62 101 GLU A N 1
ATOM 821 C CA . GLU A 1 101 ? -17.493 12.313 5.789 1.00 88.62 101 GLU A CA 1
ATOM 822 C C . GLU A 1 101 ? -17.819 12.732 7.229 1.00 88.62 101 GLU A C 1
ATOM 824 O O . GLU A 1 101 ? -18.957 13.093 7.504 1.00 88.62 101 GLU A O 1
ATOM 829 N N . VAL A 1 102 ? -16.827 12.802 8.128 1.00 86.75 102 VAL A N 1
ATOM 830 C CA . VAL A 1 102 ? -17.021 13.294 9.510 1.00 86.75 102 VAL A CA 1
ATOM 831 C C . VAL A 1 102 ? -17.551 14.732 9.534 1.00 86.75 102 VAL A C 1
ATOM 833 O O . VAL A 1 102 ? -18.363 15.084 10.385 1.00 86.75 102 VAL A O 1
ATOM 836 N N . ARG A 1 103 ? -17.118 15.587 8.598 1.00 85.94 103 ARG A N 1
ATOM 837 C CA . ARG A 1 103 ? -17.581 16.985 8.523 1.00 85.94 103 ARG A CA 1
ATOM 838 C C . ARG A 1 103 ? -19.032 17.127 8.065 1.00 85.94 103 ARG A C 1
ATOM 840 O O . ARG A 1 103 ? -19.634 18.174 8.297 1.00 85.94 103 ARG A O 1
ATOM 847 N N . ARG A 1 104 ? -19.604 16.118 7.409 1.00 85.38 104 ARG A N 1
ATOM 848 C CA . ARG A 1 104 ? -20.999 16.133 6.956 1.00 85.38 104 ARG A CA 1
ATOM 849 C C . ARG A 1 104 ? -21.904 15.734 8.124 1.00 85.38 104 ARG A C 1
ATOM 851 O O . ARG A 1 104 ? -22.397 14.622 8.166 1.00 85.38 104 ARG A O 1
ATOM 858 N N . ALA A 1 105 ? -22.103 16.632 9.085 1.00 67.62 105 ALA A N 1
ATOM 859 C CA . ALA A 1 105 ? -22.750 16.332 10.369 1.00 67.62 105 ALA A CA 1
ATOM 860 C C . ALA A 1 105 ? -24.048 15.491 10.285 1.00 67.62 105 ALA A C 1
ATOM 862 O O . ALA A 1 105 ? -24.163 14.498 10.992 1.00 67.62 105 ALA A O 1
ATOM 863 N N . GLU A 1 106 ? -25.008 15.850 9.423 1.00 67.81 106 GLU A N 1
ATOM 864 C CA . GLU A 1 106 ? -26.333 15.192 9.392 1.00 67.81 106 GLU A CA 1
ATOM 865 C C . GLU A 1 106 ? -26.501 14.111 8.307 1.00 67.81 106 GLU A C 1
ATOM 867 O O . GLU A 1 106 ? -27.496 13.392 8.300 1.00 67.81 106 GLU A O 1
ATOM 872 N N . GLN A 1 107 ? -25.547 13.979 7.380 1.00 74.56 107 GLN A N 1
ATOM 873 C CA . GLN A 1 107 ? -25.626 13.047 6.235 1.00 74.56 107 GLN A CA 1
ATOM 874 C C . GLN A 1 107 ? -24.331 12.250 6.012 1.00 74.56 107 GLN A C 1
ATOM 876 O O . GLN A 1 107 ? -24.188 11.544 5.016 1.00 74.56 107 GLN A O 1
ATOM 881 N N . GLY A 1 108 ? -23.356 12.409 6.901 1.00 76.19 108 GLY A N 1
ATOM 882 C CA . GLY A 1 108 ? -22.044 11.795 6.796 1.00 76.19 108 GLY A CA 1
ATOM 883 C C . GLY A 1 108 ? -22.107 10.304 7.076 1.00 76.19 108 GLY A C 1
ATOM 884 O O . GLY A 1 108 ? -22.794 9.851 7.987 1.00 76.19 108 GLY A O 1
ATOM 885 N N . LEU A 1 109 ? -21.346 9.538 6.300 1.00 84.88 109 LEU A N 1
ATOM 886 C CA . LEU A 1 109 ? -21.252 8.082 6.440 1.00 84.88 109 LEU A CA 1
ATOM 887 C C . LEU A 1 109 ? -20.094 7.650 7.357 1.00 84.88 109 LEU A C 1
ATOM 889 O O . LEU A 1 109 ? -19.671 6.496 7.329 1.00 84.88 109 LEU A O 1
ATOM 893 N N . ALA A 1 110 ? -19.539 8.574 8.145 1.00 88.44 110 ALA A N 1
ATOM 894 C CA . ALA A 1 110 ? -18.446 8.279 9.060 1.00 88.44 110 ALA A CA 1
ATOM 895 C C . ALA A 1 110 ? -18.971 7.854 10.434 1.00 88.44 110 ALA A C 1
ATOM 897 O O . ALA A 1 110 ? -19.798 8.537 11.028 1.00 88.44 110 ALA A O 1
ATOM 898 N N . ALA A 1 111 ? -18.411 6.771 10.965 1.00 87.44 111 ALA A N 1
ATOM 899 C CA . ALA A 1 111 ? -18.525 6.402 12.370 1.00 87.44 111 ALA A CA 1
ATOM 900 C C . ALA A 1 111 ? -17.161 6.609 13.034 1.00 87.44 111 ALA A C 1
ATOM 902 O O . ALA A 1 111 ? -16.146 6.147 12.503 1.00 87.44 111 ALA A O 1
ATOM 903 N N . TYR A 1 112 ? -17.118 7.282 14.185 1.00 85.44 112 TYR A N 1
ATOM 904 C CA . TYR A 1 112 ? -15.871 7.465 14.926 1.00 85.44 112 TYR A CA 1
ATOM 905 C C . TYR A 1 112 ? -16.057 7.209 16.420 1.00 85.44 112 TYR A C 1
ATOM 907 O O . TYR A 1 112 ? -17.091 7.467 17.024 1.00 85.44 112 TYR A O 1
ATOM 915 N N . GLY A 1 113 ? -15.007 6.685 17.046 1.00 85.56 113 GLY A N 1
ATOM 916 C CA . GLY A 1 113 ? -15.076 6.238 18.431 1.00 85.56 113 GLY A CA 1
ATOM 917 C C . GLY A 1 113 ? -15.625 4.818 18.569 1.00 85.56 113 GLY A C 1
ATOM 918 O O . GLY A 1 113 ? -16.362 4.298 17.735 1.00 85.56 113 GLY A O 1
ATOM 919 N N . GLU A 1 114 ? -15.213 4.172 19.655 1.00 83.00 114 GLU A N 1
ATOM 920 C CA . GLU A 1 114 ? -15.394 2.736 19.882 1.00 83.00 114 GLU A CA 1
ATOM 921 C C . GLU A 1 114 ? -16.868 2.315 19.806 1.00 83.00 114 GLU A C 1
ATOM 923 O O . GLU A 1 114 ? -17.214 1.405 19.061 1.00 83.00 114 GLU A O 1
ATOM 928 N N . SER A 1 115 ? -17.752 3.044 20.491 1.00 85.25 115 SER A N 1
ATOM 929 C CA . SER A 1 115 ? -19.177 2.714 20.563 1.00 85.25 115 SER A CA 1
ATOM 930 C C . SER A 1 115 ? -19.912 2.852 19.226 1.00 85.25 115 SER A C 1
ATOM 932 O O . SER A 1 115 ? -20.819 2.073 18.948 1.00 85.25 115 SER A O 1
ATOM 934 N N . GLU A 1 116 ? -19.581 3.857 18.410 1.00 88.00 116 GLU A N 1
ATOM 935 C CA . GLU A 1 116 ? -20.200 4.037 17.087 1.00 88.00 116 GLU A CA 1
ATOM 936 C C . GLU A 1 116 ? -19.713 2.984 16.103 1.00 88.00 116 GLU A C 1
ATOM 938 O O . GLU A 1 116 ? -20.525 2.366 15.417 1.00 88.00 116 GLU A O 1
ATOM 943 N N . VAL A 1 117 ? -18.402 2.734 16.092 1.00 89.56 117 VAL A N 1
ATOM 944 C CA . VAL A 1 117 ? -17.784 1.727 15.229 1.00 89.56 117 VAL A CA 1
ATOM 945 C C . VAL A 1 117 ? -18.287 0.327 15.584 1.00 89.56 117 VAL A C 1
ATOM 947 O O . VAL A 1 117 ? -18.648 -0.425 14.684 1.00 89.56 117 VAL A O 1
ATOM 950 N N . GLU A 1 118 ? -18.401 -0.026 16.870 1.00 87.38 118 GLU A N 1
ATOM 951 C CA . GLU A 1 118 ? -18.978 -1.312 17.290 1.00 87.38 118 GLU A CA 1
ATOM 952 C C . GLU A 1 118 ? -20.430 -1.476 16.830 1.00 87.38 118 GLU A C 1
ATOM 954 O O . GLU A 1 118 ? -20.802 -2.551 16.359 1.00 87.38 118 GLU A O 1
ATOM 959 N N . ARG A 1 119 ? -21.251 -0.420 16.927 1.00 89.50 119 ARG A N 1
ATOM 960 C CA . ARG A 1 119 ? -22.634 -0.454 16.430 1.00 89.50 119 ARG A CA 1
ATOM 961 C C . ARG A 1 119 ? -22.680 -0.631 14.916 1.00 89.50 119 ARG A C 1
ATOM 963 O O . ARG A 1 119 ? -23.407 -1.497 14.441 1.00 89.50 119 ARG A O 1
ATOM 970 N N . ALA A 1 120 ? -21.895 0.143 14.168 1.00 90.62 120 ALA A N 1
ATOM 971 C CA . ALA A 1 120 ? -21.837 0.044 12.712 1.00 90.62 120 ALA A CA 1
ATOM 972 C C . ALA A 1 120 ? -21.362 -1.348 12.255 1.00 90.62 120 ALA A C 1
ATOM 974 O O . ALA A 1 120 ? -21.954 -1.933 11.347 1.00 90.62 120 ALA A O 1
ATOM 975 N N . LEU A 1 121 ? -20.358 -1.919 12.932 1.00 90.12 121 LEU A N 1
ATOM 976 C CA . LEU A 1 121 ? -19.880 -3.283 12.690 1.00 90.12 121 LEU A CA 1
ATOM 977 C C . LEU A 1 121 ? -20.948 -4.336 13.013 1.00 90.12 121 LEU A C 1
ATOM 979 O O . LEU A 1 121 ? -21.130 -5.269 12.237 1.00 90.12 121 LEU A O 1
ATOM 983 N N . ALA A 1 122 ? -21.671 -4.191 14.128 1.00 89.06 122 ALA A N 1
ATOM 984 C CA . ALA A 1 122 ? -22.738 -5.118 14.513 1.00 89.06 122 ALA A CA 1
ATOM 985 C C . ALA A 1 122 ? -23.918 -5.109 13.527 1.00 89.06 122 ALA A C 1
ATOM 987 O O . ALA A 1 122 ? -24.565 -6.137 13.338 1.00 89.06 122 ALA A O 1
ATOM 988 N N . LEU A 1 123 ? -24.177 -3.964 12.892 1.00 92.75 123 LEU A N 1
ATOM 989 C CA . LEU A 1 123 ? -25.197 -3.803 11.855 1.00 92.75 123 LEU A CA 1
ATOM 990 C C . LEU A 1 123 ? -24.712 -4.217 10.454 1.00 92.75 123 LEU A C 1
ATOM 992 O O . LEU A 1 123 ? -25.511 -4.224 9.523 1.00 92.75 123 LEU A O 1
ATOM 996 N N . GLY A 1 124 ? -23.424 -4.543 10.285 1.00 91.69 124 GLY A N 1
ATOM 997 C CA . GLY A 1 124 ? -22.838 -4.851 8.977 1.00 91.69 124 GLY A CA 1
ATOM 998 C C . GLY A 1 124 ? -22.773 -3.647 8.029 1.00 91.69 124 GLY A C 1
ATOM 999 O O . GLY A 1 124 ? -22.723 -3.828 6.818 1.00 91.69 124 GLY A O 1
ATOM 1000 N N . ALA A 1 125 ? -22.783 -2.424 8.563 1.00 90.50 125 ALA A N 1
ATOM 1001 C CA . ALA A 1 125 ? -22.891 -1.176 7.803 1.00 90.50 125 ALA A CA 1
ATOM 1002 C C . ALA A 1 125 ? -21.529 -0.506 7.510 1.00 90.50 125 ALA A C 1
ATOM 1004 O O . ALA A 1 125 ? -21.469 0.702 7.293 1.00 90.50 125 ALA A O 1
ATOM 1005 N N . VAL A 1 126 ? -20.424 -1.260 7.551 1.00 92.06 126 VAL A N 1
ATOM 1006 C CA . VAL A 1 126 ? -19.057 -0.732 7.388 1.00 92.06 126 VAL A CA 1
ATOM 1007 C C . VAL A 1 126 ? -18.474 -1.168 6.046 1.00 92.06 126 VAL A C 1
ATOM 1009 O O . VAL A 1 126 ? -18.223 -2.351 5.841 1.00 92.06 126 VAL A O 1
ATOM 1012 N N . ASP A 1 127 ? -18.222 -0.196 5.166 1.00 91.00 127 ASP A N 1
ATOM 1013 C CA . ASP A 1 127 ? -17.491 -0.373 3.898 1.00 91.00 127 ASP A CA 1
ATOM 1014 C C . ASP A 1 127 ? -15.976 -0.496 4.139 1.00 91.00 127 ASP A C 1
ATOM 1016 O O . ASP A 1 127 ? -15.319 -1.426 3.677 1.00 91.00 127 ASP A O 1
ATOM 1020 N N . LEU A 1 128 ? -15.421 0.426 4.933 1.00 91.44 128 LEU A N 1
ATOM 1021 C CA . LEU A 1 128 ? -13.994 0.509 5.227 1.00 91.44 128 LEU A CA 1
ATOM 1022 C C . LEU A 1 128 ? -13.766 0.758 6.720 1.00 91.44 128 LEU A C 1
ATOM 1024 O O . LEU A 1 128 ? -14.240 1.750 7.272 1.00 91.44 128 LEU A O 1
ATOM 1028 N N . LEU A 1 129 ? -12.985 -0.116 7.359 1.00 92.06 129 LEU A N 1
ATOM 1029 C CA . LEU A 1 129 ? -12.543 0.044 8.743 1.00 92.06 129 LEU A CA 1
ATOM 1030 C C . LEU A 1 129 ? -11.080 0.501 8.776 1.00 92.06 129 LEU A C 1
ATOM 1032 O O . LEU A 1 129 ? -10.194 -0.225 8.332 1.00 92.06 129 LEU A O 1
ATOM 1036 N N . ILE A 1 130 ? -10.825 1.677 9.352 1.00 91.38 130 ILE A N 1
ATOM 1037 C CA . ILE A 1 130 ? -9.471 2.212 9.545 1.00 91.38 130 ILE A CA 1
ATOM 1038 C C . ILE A 1 130 ? -9.066 2.008 11.006 1.00 91.38 130 ILE A C 1
ATOM 1040 O O . ILE A 1 130 ? -9.747 2.477 11.919 1.00 91.38 130 ILE A O 1
ATOM 1044 N N . VAL A 1 131 ? -7.949 1.315 11.234 1.00 89.75 131 VAL A N 1
ATOM 1045 C CA . VAL A 1 131 ? -7.419 1.027 12.572 1.00 89.75 131 VAL A CA 1
ATOM 1046 C C . VAL A 1 131 ? -5.982 1.517 12.655 1.00 89.75 131 VAL A C 1
ATOM 1048 O O . VAL A 1 131 ? -5.166 1.198 11.800 1.00 89.75 131 VAL A O 1
ATOM 1051 N N . SER A 1 132 ? -5.663 2.280 13.700 1.00 88.56 132 SER A N 1
ATOM 1052 C CA . SER A 1 132 ? -4.286 2.705 13.955 1.00 88.56 132 SER A CA 1
ATOM 1053 C C . SER A 1 132 ? -3.419 1.514 14.364 1.00 88.56 132 SER A C 1
ATOM 1055 O O . SER A 1 132 ? -3.792 0.756 15.262 1.00 88.56 132 SER A O 1
ATOM 1057 N N . GLU A 1 133 ? -2.225 1.398 13.784 1.00 86.38 133 GLU A N 1
ATOM 1058 C CA . GLU A 1 133 ? -1.224 0.395 14.178 1.00 86.38 133 GLU A CA 1
ATOM 1059 C C . GLU A 1 133 ? -0.830 0.498 15.661 1.00 86.38 133 GLU A C 1
ATOM 1061 O O . GLU A 1 133 ? -0.524 -0.500 16.312 1.00 86.38 133 GLU A O 1
ATOM 1066 N N . GLY A 1 134 ? -0.896 1.705 16.229 1.00 86.81 134 GLY A N 1
ATOM 1067 C CA . GLY A 1 134 ? -0.615 1.966 17.639 1.00 86.81 134 GLY A CA 1
ATOM 1068 C C . GLY A 1 134 ? -1.735 1.554 18.601 1.00 86.81 134 GLY A C 1
ATOM 1069 O O . GLY A 1 134 ? -1.609 1.789 19.805 1.00 86.81 134 GLY A O 1
ATOM 1070 N N . LEU A 1 135 ? -2.841 0.969 18.122 1.00 85.00 135 LEU A N 1
ATOM 1071 C CA . LEU A 1 135 ? -3.976 0.599 18.965 1.00 85.00 135 LEU A CA 1
ATOM 1072 C C . LEU A 1 135 ? -3.617 -0.561 19.912 1.00 85.00 135 LEU A C 1
ATOM 1074 O O . LEU A 1 135 ? -3.664 -1.735 19.555 1.00 85.00 135 LEU A O 1
ATOM 1078 N N . LYS A 1 136 ? -3.334 -0.235 21.177 1.00 83.69 136 LYS A N 1
ATOM 1079 C CA . LYS A 1 136 ? -3.024 -1.203 22.251 1.00 83.69 136 LYS A CA 1
ATOM 1080 C C . LYS A 1 136 ? -4.260 -1.712 23.007 1.00 83.69 136 LYS A C 1
ATOM 1082 O O . LYS A 1 136 ? -4.161 -2.098 24.171 1.00 83.69 136 LYS A O 1
ATOM 1087 N N . LYS A 1 137 ? -5.433 -1.702 22.374 1.00 82.94 137 LYS A N 1
ATOM 1088 C CA . LYS A 1 137 ? -6.678 -2.203 22.970 1.00 82.94 137 LYS A CA 1
ATOM 1089 C C . LYS A 1 137 ? -6.969 -3.626 22.503 1.00 82.94 137 LYS A C 1
ATOM 1091 O O . LYS A 1 137 ? -6.686 -3.993 21.366 1.00 82.94 137 LYS A O 1
ATOM 1096 N N . ARG A 1 138 ? -7.545 -4.440 23.383 1.00 82.56 138 ARG A N 1
ATOM 1097 C CA . ARG A 1 138 ? -7.978 -5.813 23.098 1.00 82.56 138 ARG A CA 1
ATOM 1098 C C . ARG A 1 138 ? -9.381 -6.047 23.620 1.00 82.56 138 ARG A C 1
ATOM 1100 O O . ARG A 1 138 ? -9.812 -5.377 24.552 1.00 82.56 138 ARG A O 1
ATOM 1107 N N . ARG A 1 139 ? -10.073 -7.028 23.038 1.00 83.06 139 ARG A N 1
ATOM 1108 C CA . ARG A 1 139 ? -11.373 -7.478 23.532 1.00 83.06 139 ARG A CA 1
ATOM 1109 C C . ARG A 1 139 ? -11.178 -8.448 24.693 1.00 83.06 139 ARG A C 1
ATOM 1111 O O . ARG A 1 139 ? -10.764 -9.590 24.526 1.00 83.06 139 ARG A O 1
ATOM 1118 N N . TRP A 1 140 ? -11.513 -7.994 25.885 1.00 82.69 140 TRP A N 1
ATOM 1119 C CA . TRP A 1 140 ? -11.500 -8.772 27.108 1.00 82.69 140 TRP A CA 1
ATOM 1120 C C . TRP A 1 140 ? -12.868 -9.388 27.345 1.00 82.69 140 TRP A C 1
ATOM 1122 O O . TRP A 1 140 ? -13.893 -8.711 27.282 1.00 82.69 140 TRP A O 1
ATOM 1132 N N . ARG A 1 141 ? -12.884 -10.689 27.633 1.00 83.94 141 ARG A N 1
ATOM 1133 C CA . ARG A 1 141 ? -14.083 -11.396 28.078 1.00 83.94 141 ARG A CA 1
ATOM 1134 C C . ARG A 1 141 ? -13.991 -11.649 29.567 1.00 83.94 141 ARG A C 1
ATOM 1136 O O . ARG A 1 141 ? -13.000 -12.189 30.060 1.00 83.94 141 ARG A O 1
ATOM 1143 N N . PHE A 1 142 ? -15.053 -11.304 30.265 1.00 82.88 142 PHE A N 1
ATOM 1144 C CA . PHE A 1 142 ? -15.190 -11.484 31.690 1.00 82.88 142 PHE A CA 1
ATOM 1145 C C . PHE A 1 142 ? -16.329 -12.445 31.981 1.00 82.88 142 PHE A C 1
ATOM 1147 O O . PHE A 1 142 ? -17.335 -12.460 31.275 1.00 82.88 142 PHE A O 1
ATOM 1154 N N . ARG A 1 143 ? -16.166 -13.242 33.034 1.00 84.88 143 ARG A N 1
ATOM 1155 C CA . ARG A 1 143 ? -17.182 -14.178 33.507 1.00 84.88 143 ARG A CA 1
ATOM 1156 C C . ARG A 1 143 ? -17.378 -13.992 35.003 1.00 84.88 143 ARG A C 1
ATOM 1158 O O . ARG A 1 143 ? -16.406 -14.013 35.760 1.00 84.88 143 ARG A O 1
ATOM 1165 N N . CYS A 1 144 ? -18.621 -13.795 35.428 1.00 82.44 144 CYS A N 1
ATOM 1166 C CA . CYS A 1 144 ? -18.964 -13.767 36.846 1.00 82.44 144 CYS A CA 1
ATOM 1167 C C . CYS A 1 144 ? -18.958 -15.195 37.411 1.00 82.44 144 CYS A C 1
ATOM 1169 O O . CYS A 1 144 ? -19.570 -16.080 36.823 1.00 82.44 144 CYS A O 1
ATOM 1171 N N . SER A 1 145 ? -18.320 -15.437 38.558 1.00 79.75 145 SER A N 1
ATOM 1172 C CA . SER A 1 145 ? -18.364 -16.755 39.210 1.00 79.75 145 SER A CA 1
ATOM 1173 C C . SER A 1 145 ? -19.648 -17.020 40.002 1.00 79.75 145 SER A C 1
ATOM 1175 O O . SER A 1 145 ? -19.856 -18.151 40.419 1.00 79.75 145 SER A O 1
ATOM 1177 N N . GLY A 1 146 ? -20.492 -16.005 40.212 1.00 79.06 146 GLY A N 1
ATOM 1178 C CA . GLY A 1 146 ? -21.761 -16.118 40.937 1.00 79.06 146 GLY A CA 1
ATOM 1179 C C . GLY A 1 146 ? -22.941 -16.517 40.058 1.00 79.06 146 GLY A C 1
ATOM 1180 O O . GLY A 1 146 ? -23.581 -17.534 40.287 1.00 79.06 146 GLY A O 1
ATOM 1181 N N . CYS A 1 147 ? -23.229 -15.707 39.035 1.00 80.56 147 CYS A N 1
ATOM 1182 C CA . CYS A 1 147 ? -24.362 -15.916 38.122 1.00 80.56 147 CYS A CA 1
ATOM 1183 C C . CYS A 1 147 ? -23.951 -16.396 36.725 1.00 80.56 147 CYS A C 1
ATOM 1185 O O . CYS A 1 147 ? -24.789 -16.509 35.838 1.00 80.56 147 CYS A O 1
ATOM 1187 N N . ASN A 1 148 ? -22.658 -16.642 36.502 1.00 79.38 148 ASN A N 1
ATOM 1188 C CA . ASN A 1 148 ? -22.126 -17.115 35.229 1.00 79.38 148 ASN A CA 1
ATOM 1189 C C . ASN A 1 148 ? -22.291 -16.166 34.024 1.00 79.38 148 ASN A C 1
ATOM 1191 O O . ASN A 1 148 ? -22.002 -16.565 32.897 1.00 79.38 148 ASN A O 1
ATOM 1195 N N . ALA A 1 149 ? -22.705 -14.917 34.253 1.00 81.62 149 ALA A N 1
ATOM 1196 C CA . ALA A 1 149 ? -22.847 -13.907 33.212 1.00 81.62 149 ALA A CA 1
ATOM 1197 C C . ALA A 1 149 ? -21.516 -13.629 32.500 1.00 81.62 149 ALA A C 1
ATOM 1199 O O . ALA A 1 149 ? -20.482 -13.458 33.159 1.00 81.62 149 ALA A O 1
ATOM 1200 N N . GLU A 1 150 ? -21.558 -13.551 31.168 1.00 81.50 150 GLU A N 1
ATOM 1201 C CA . GLU A 1 150 ? -20.423 -13.155 30.334 1.00 81.50 150 GLU A CA 1
ATOM 1202 C C . GLU A 1 150 ? -20.574 -11.699 29.880 1.00 81.50 150 GLU A C 1
ATOM 1204 O O . GLU A 1 150 ? -21.640 -11.282 29.430 1.00 81.50 150 GLU A O 1
ATOM 1209 N N . SER A 1 151 ? -19.499 -10.920 29.980 1.00 77.56 151 SER A N 1
ATOM 1210 C CA . SER A 1 151 ? -19.435 -9.569 29.419 1.00 77.56 151 SER A CA 1
ATOM 1211 C C . SER A 1 151 ? -18.146 -9.376 28.628 1.00 77.56 151 SER A C 1
ATOM 1213 O O . SER A 1 151 ? -17.083 -9.873 29.000 1.00 77.56 151 SER A O 1
ATOM 1215 N N . GLY A 1 152 ? -18.244 -8.687 27.493 1.00 80.19 152 GLY A N 1
ATOM 1216 C CA . GLY A 1 152 ? -17.101 -8.309 26.666 1.00 80.19 152 GLY A CA 1
ATOM 1217 C C . GLY A 1 152 ? -16.828 -6.816 26.793 1.00 80.19 152 GLY A C 1
ATOM 1218 O O . GLY A 1 152 ? -17.776 -6.037 26.812 1.00 80.19 152 GLY A O 1
ATOM 1219 N N . ARG A 1 153 ? -15.559 -6.413 26.873 1.00 77.19 153 ARG A N 1
ATOM 1220 C CA . ARG A 1 153 ? -15.141 -5.005 26.785 1.00 77.19 153 ARG A CA 1
ATOM 1221 C C . ARG A 1 153 ? -13.872 -4.875 25.972 1.00 77.19 153 ARG A C 1
ATOM 1223 O O . ARG A 1 153 ? -13.014 -5.747 26.065 1.00 77.19 153 ARG A O 1
ATOM 1230 N N . ILE A 1 154 ? -13.735 -3.795 25.220 1.00 81.50 154 ILE A N 1
ATOM 1231 C CA . ILE A 1 154 ? -12.473 -3.439 24.584 1.00 81.50 154 ILE A CA 1
ATOM 1232 C C . ILE A 1 154 ? -11.724 -2.476 25.517 1.00 81.50 154 ILE A C 1
ATOM 1234 O O . ILE A 1 154 ? -12.327 -1.643 26.184 1.00 81.50 154 ILE A O 1
ATOM 1238 N N . GLY A 1 155 ? -10.412 -2.657 25.650 1.00 83.19 155 GLY A N 1
ATOM 1239 C CA . GLY A 1 155 ? -9.578 -1.812 26.506 1.00 83.19 155 GLY A CA 1
ATOM 1240 C C . GLY A 1 155 ? -8.128 -2.276 26.555 1.00 83.19 155 GLY A C 1
ATOM 1241 O O . GLY A 1 155 ? -7.780 -3.322 25.996 1.00 83.19 155 GLY A O 1
ATOM 1242 N N . SER A 1 156 ? -7.267 -1.507 27.209 1.00 84.06 156 SER A N 1
ATOM 1243 C CA . SER A 1 156 ? -5.890 -1.911 27.505 1.00 84.06 156 SER A CA 1
ATOM 1244 C C . SER A 1 156 ? -5.853 -3.057 28.530 1.00 84.06 156 SER A C 1
ATOM 1246 O O . SER A 1 156 ? -6.871 -3.432 29.117 1.00 84.06 156 SER A O 1
ATOM 1248 N N . SER A 1 157 ? -4.674 -3.642 28.752 1.00 82.06 157 SER A N 1
ATOM 1249 C CA . SER A 1 157 ? -4.474 -4.620 29.832 1.00 82.06 157 SER A CA 1
ATOM 1250 C C . SER A 1 157 ? -4.781 -4.036 31.212 1.00 82.06 157 SER A C 1
ATOM 1252 O O . SER A 1 157 ? -5.418 -4.698 32.024 1.00 82.06 157 SER A O 1
ATOM 1254 N N . GLU A 1 158 ? -4.399 -2.784 31.451 1.00 83.25 158 GLU A N 1
ATOM 1255 C CA . GLU A 1 158 ? -4.604 -2.089 32.727 1.00 83.25 158 GLU A CA 1
ATOM 1256 C C . GLU A 1 158 ? -6.096 -1.831 32.986 1.00 83.25 158 GLU A C 1
ATOM 1258 O O . GLU A 1 158 ? -6.602 -2.096 34.077 1.00 83.25 158 GLU A O 1
ATOM 1263 N N . GLU A 1 159 ? -6.835 -1.384 31.963 1.00 81.00 159 GLU A N 1
ATOM 1264 C CA . GLU A 1 159 ? -8.287 -1.177 32.045 1.00 81.00 159 GLU A CA 1
ATOM 1265 C C . GLU A 1 159 ? -9.029 -2.492 32.328 1.00 81.00 159 GLU A C 1
ATOM 1267 O O . GLU A 1 159 ? -10.021 -2.518 33.065 1.00 81.00 159 GLU A O 1
ATOM 1272 N N . ALA A 1 160 ? -8.536 -3.605 31.776 1.00 80.31 160 ALA A N 1
ATOM 1273 C CA . ALA A 1 160 ? -9.101 -4.924 32.021 1.00 80.31 160 ALA A CA 1
ATOM 1274 C C . ALA A 1 160 ? -8.864 -5.404 33.455 1.00 80.31 160 ALA A C 1
ATOM 1276 O O . ALA A 1 160 ? -9.781 -5.947 34.076 1.00 80.31 160 ALA A O 1
ATOM 1277 N N . GLU A 1 161 ? -7.667 -5.182 33.997 1.00 80.25 161 GLU A N 1
ATOM 1278 C CA . GLU A 1 161 ? -7.326 -5.518 35.381 1.00 80.25 161 GLU A CA 1
ATOM 1279 C C . GLU A 1 161 ? -8.172 -4.722 36.379 1.00 80.25 161 GLU A C 1
ATOM 1281 O O . GLU A 1 161 ? -8.745 -5.312 37.294 1.00 80.25 161 GLU A O 1
ATOM 1286 N N . GLN A 1 162 ? -8.382 -3.423 36.150 1.00 80.50 162 GLN A N 1
ATOM 1287 C CA . GLN A 1 162 ? -9.270 -2.589 36.978 1.00 80.50 162 GLN A CA 1
ATOM 1288 C C . GLN A 1 162 ? -10.740 -3.037 36.960 1.00 80.50 162 GLN A C 1
ATOM 1290 O O . GLN A 1 162 ? -11.532 -2.680 37.843 1.00 80.50 162 GLN A O 1
ATOM 1295 N N . TYR A 1 163 ? -11.140 -3.782 35.930 1.00 75.50 163 TYR A N 1
ATOM 1296 C CA . TYR A 1 163 ? -12.480 -4.343 35.826 1.00 75.50 163 TYR A CA 1
ATOM 1297 C C . TYR A 1 163 ? -12.621 -5.674 36.578 1.00 75.50 163 TYR A C 1
ATOM 1299 O O . TYR A 1 163 ? -13.732 -6.048 36.973 1.00 75.50 163 TYR A O 1
ATOM 1307 N N . THR A 1 164 ? -11.515 -6.378 36.834 1.00 75.94 164 THR A N 1
ATOM 1308 C CA . THR A 1 164 ? -11.534 -7.587 37.664 1.00 75.94 164 THR A CA 1
ATOM 1309 C C . THR A 1 164 ? -11.923 -7.243 39.107 1.00 75.94 164 THR A C 1
ATOM 1311 O O . THR A 1 164 ? -11.505 -6.234 39.668 1.00 75.94 164 THR A O 1
ATOM 1314 N N . GLY A 1 165 ? -12.807 -8.041 39.714 1.00 69.50 165 GLY A N 1
ATOM 1315 C CA . GLY A 1 165 ? -13.270 -7.802 41.093 1.00 69.50 165 GLY A CA 1
ATOM 1316 C C . GLY A 1 165 ? -14.314 -6.685 41.285 1.00 69.50 165 GLY A C 1
ATOM 1317 O O . GLY A 1 165 ? -14.718 -6.423 42.427 1.00 69.50 165 GLY A O 1
ATOM 1318 N N . ARG A 1 166 ? -14.808 -6.053 40.206 1.00 75.25 166 ARG A N 1
ATOM 1319 C CA . ARG A 1 166 ? -16.002 -5.186 40.264 1.00 75.25 166 ARG A CA 1
ATOM 1320 C C . ARG A 1 166 ? -17.279 -6.003 40.535 1.00 75.25 166 ARG A C 1
ATOM 1322 O O . ARG A 1 166 ? -17.336 -7.183 40.174 1.00 75.25 166 ARG A O 1
ATOM 1329 N N . PRO A 1 167 ? -18.304 -5.406 41.178 1.00 76.31 167 PRO A N 1
ATOM 1330 C CA . PRO A 1 167 ? -19.597 -6.058 41.352 1.00 76.31 167 PRO A CA 1
ATOM 1331 C C . PRO A 1 167 ? -20.232 -6.344 39.988 1.00 76.31 167 PRO A C 1
ATOM 1333 O O . PRO A 1 167 ? -20.227 -5.502 39.088 1.00 76.31 167 PRO A O 1
ATOM 1336 N N . CYS A 1 168 ? -20.762 -7.552 39.824 1.00 75.12 168 CYS A N 1
ATOM 1337 C CA . CYS A 1 168 ? -21.483 -7.932 38.619 1.00 75.12 168 CYS A CA 1
ATOM 1338 C C . CYS A 1 168 ? -22.771 -7.107 38.484 1.00 75.12 168 CYS A C 1
ATOM 1340 O O . CYS A 1 168 ? -23.569 -7.062 39.416 1.00 75.12 168 CYS A O 1
ATOM 1342 N N . GLY A 1 169 ? -23.015 -6.526 37.306 1.00 72.44 169 GLY A N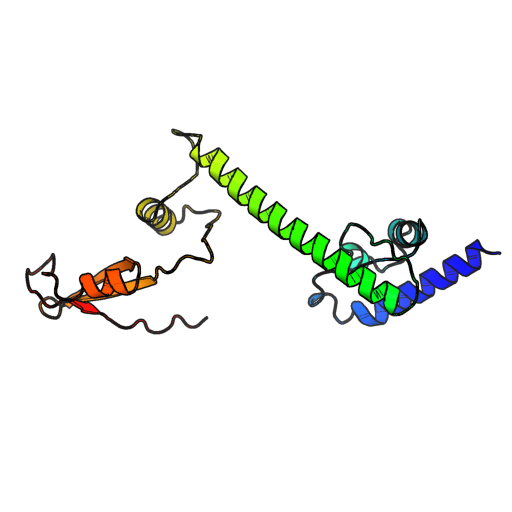 1
ATOM 1343 C CA . GLY A 1 169 ? -24.234 -5.754 37.031 1.00 72.44 169 GLY A CA 1
ATOM 1344 C C . GLY A 1 169 ? -25.539 -6.565 37.052 1.00 72.44 169 GLY A C 1
ATOM 1345 O O . GLY A 1 169 ? -26.601 -5.964 37.090 1.00 72.44 169 GLY A O 1
ATOM 1346 N N . GLN A 1 170 ? -25.476 -7.905 37.045 1.00 76.38 170 GLN A N 1
ATOM 1347 C CA . GLN A 1 170 ? -26.659 -8.777 37.126 1.00 76.38 170 GLN A CA 1
ATOM 1348 C C . GLN A 1 170 ? -26.925 -9.350 38.524 1.00 76.38 170 GLN A C 1
ATOM 1350 O O . GLN A 1 170 ? -28.079 -9.565 38.869 1.00 76.38 170 GLN A O 1
ATOM 1355 N N . CYS A 1 171 ? -25.890 -9.632 39.325 1.00 76.44 171 CYS A N 1
ATOM 1356 C CA . CYS A 1 171 ? -26.058 -10.321 40.615 1.00 76.44 171 CYS A CA 1
ATOM 1357 C C . CYS A 1 171 ? -25.374 -9.639 41.809 1.00 76.44 171 CYS A C 1
ATOM 1359 O O . CYS A 1 171 ? -25.407 -10.170 42.915 1.00 76.44 171 CYS A O 1
ATOM 1361 N N . GLY A 1 172 ? -24.695 -8.507 41.606 1.00 71.50 172 GLY A N 1
ATOM 1362 C CA . GLY A 1 172 ? -24.036 -7.733 42.665 1.00 71.50 172 GLY A CA 1
ATOM 1363 C C . GLY A 1 172 ? -22.754 -8.348 43.247 1.00 71.50 172 GLY A C 1
ATOM 1364 O O . GLY A 1 172 ? -22.021 -7.664 43.958 1.00 71.50 172 GLY A O 1
ATOM 1365 N N . GLN A 1 173 ? -22.419 -9.604 42.932 1.00 74.19 173 GLN A N 1
ATOM 1366 C CA . GLN A 1 173 ? -21.236 -10.268 43.492 1.00 74.19 173 GLN A CA 1
ATOM 1367 C C . GLN A 1 173 ? -19.923 -9.760 42.874 1.00 74.19 173 GLN A C 1
ATOM 1369 O O . GLN A 1 173 ? -19.803 -9.607 41.655 1.00 74.19 173 GLN A O 1
ATOM 1374 N N . ARG A 1 174 ? -18.901 -9.551 43.717 1.00 66.31 174 ARG A N 1
ATOM 1375 C CA . ARG A 1 174 ? -17.543 -9.112 43.334 1.00 66.31 174 ARG A CA 1
ATOM 1376 C C . ARG A 1 174 ? -16.696 -10.286 42.848 1.00 66.31 174 ARG A C 1
ATOM 1378 O O . ARG A 1 174 ? -15.731 -10.685 43.489 1.00 66.31 174 ARG A O 1
ATOM 1385 N N . ALA A 1 175 ? -17.110 -10.888 41.740 1.00 64.25 175 ALA A N 1
ATOM 1386 C CA . ALA A 1 175 ? -16.586 -12.185 41.321 1.00 64.25 175 ALA A CA 1
ATOM 1387 C C . ALA A 1 175 ? -16.363 -12.284 39.801 1.00 64.25 175 ALA A C 1
ATOM 1389 O O . ALA A 1 175 ? -16.515 -13.339 39.190 1.00 64.25 175 ALA A O 1
ATOM 1390 N N . VAL A 1 176 ? -16.037 -11.155 39.171 1.00 73.50 176 VAL A N 1
ATOM 1391 C CA . VAL A 1 176 ? -15.779 -11.055 37.732 1.00 73.50 176 VAL A CA 1
ATOM 1392 C C . VAL A 1 176 ? -14.317 -11.414 37.449 1.00 73.50 176 VAL A C 1
ATOM 1394 O O . VAL A 1 176 ? -13.411 -10.695 37.873 1.00 73.50 176 VAL A O 1
ATOM 1397 N N . LYS A 1 177 ? -14.089 -12.534 36.750 1.00 74.81 177 LYS A N 1
ATOM 1398 C CA . LYS A 1 177 ? -12.754 -13.033 36.375 1.00 74.81 177 LYS A CA 1
ATOM 1399 C C . LYS A 1 177 ? -12.521 -12.927 34.871 1.00 74.81 177 LYS A C 1
ATOM 1401 O O . LYS A 1 177 ? -13.443 -13.110 34.075 1.00 74.81 177 LYS A O 1
ATOM 1406 N N . LEU A 1 178 ? -11.270 -12.680 34.492 1.00 74.56 178 LEU A N 1
ATOM 1407 C CA . LEU A 1 178 ? -10.833 -12.658 33.101 1.00 74.56 178 LEU A CA 1
ATOM 1408 C C . LEU A 1 178 ? -10.869 -14.072 32.507 1.00 74.56 178 LEU A C 1
ATOM 1410 O O . LEU A 1 178 ? -10.236 -14.994 33.028 1.00 74.56 178 LEU A O 1
ATOM 1414 N N . ARG A 1 179 ? -11.564 -14.250 31.386 1.00 72.56 179 ARG A N 1
ATOM 1415 C CA . ARG A 1 179 ? -11.492 -15.476 30.591 1.00 72.56 179 ARG A CA 1
ATOM 1416 C C . ARG A 1 179 ? -10.434 -15.269 29.509 1.00 72.56 179 ARG A C 1
ATOM 1418 O O . ARG A 1 179 ? -10.638 -14.471 28.599 1.00 72.56 179 ARG A O 1
ATOM 1425 N N . ARG A 1 180 ? -9.303 -15.984 29.600 1.00 56.53 180 ARG A N 1
ATOM 1426 C CA . ARG A 1 180 ? -8.268 -15.972 28.548 1.00 56.53 180 ARG A CA 1
ATOM 1427 C C . ARG A 1 180 ? -8.904 -16.332 27.205 1.00 56.53 180 ARG A C 1
ATOM 1429 O O . ARG A 1 180 ? -9.585 -17.353 27.093 1.00 56.53 180 ARG A O 1
ATOM 1436 N N . GLU A 1 181 ? -8.680 -15.501 26.192 1.00 54.31 181 GLU A N 1
ATOM 1437 C CA . GLU A 1 181 ? -9.089 -15.819 24.830 1.00 54.31 181 GLU A CA 1
ATOM 1438 C C . GLU A 1 181 ? -8.391 -17.099 24.357 1.00 54.31 181 GLU A C 1
ATOM 1440 O O . GLU A 1 181 ? -7.166 -17.221 24.408 1.00 54.31 181 GLU A O 1
ATOM 1445 N N . ARG A 1 182 ? -9.176 -18.053 23.840 1.00 43.66 182 ARG A N 1
ATOM 1446 C CA . ARG A 1 182 ? -8.653 -18.988 22.841 1.00 43.66 182 ARG A CA 1
ATOM 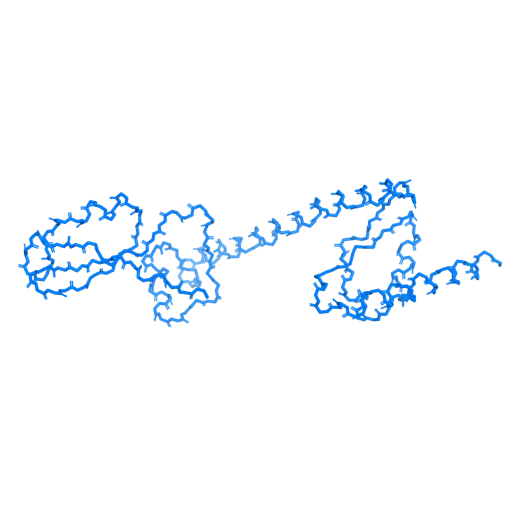1447 C C . ARG A 1 182 ? -8.212 -18.123 21.666 1.00 43.66 182 ARG A C 1
ATOM 1449 O O . ARG A 1 182 ? -9.060 -17.429 21.110 1.00 43.66 182 ARG A O 1
ATOM 1456 N N . ARG A 1 183 ? -6.913 -18.146 21.335 1.00 35.00 183 ARG A N 1
ATOM 1457 C CA . ARG A 1 183 ? -6.367 -17.519 20.123 1.00 35.00 183 ARG A CA 1
ATOM 1458 C C . ARG A 1 183 ? -7.335 -17.793 18.972 1.00 35.00 183 ARG A C 1
ATOM 1460 O O . ARG A 1 183 ? -7.550 -18.960 18.641 1.00 35.00 183 ARG A O 1
ATOM 1467 N N . LEU A 1 184 ? -7.912 -16.738 18.399 1.00 41.41 184 LEU A N 1
ATOM 1468 C CA . LEU A 1 184 ? -8.446 -16.799 17.045 1.00 41.41 184 LEU A CA 1
ATOM 1469 C C . LEU A 1 184 ? -7.273 -17.269 16.183 1.00 41.41 184 LEU A C 1
ATOM 1471 O O . LEU A 1 184 ? -6.268 -16.567 16.057 1.00 41.41 184 LEU A O 1
ATOM 1475 N N . ARG A 1 185 ? -7.337 -18.530 15.744 1.00 31.25 185 ARG A N 1
ATOM 1476 C CA . ARG A 1 185 ? -6.419 -19.044 14.735 1.00 31.25 185 ARG A CA 1
ATOM 1477 C C . ARG A 1 185 ? -6.641 -18.161 13.508 1.00 31.25 185 ARG A C 1
ATOM 1479 O O . ARG A 1 185 ? -7.786 -18.020 13.084 1.00 31.25 185 ARG A O 1
ATOM 1486 N N . ARG A 1 186 ? -5.570 -17.500 13.067 1.00 35.12 186 ARG A N 1
ATOM 1487 C CA . ARG A 1 186 ? -5.492 -16.973 11.706 1.00 35.12 186 ARG A CA 1
ATOM 1488 C C . ARG A 1 186 ? -5.619 -18.132 10.729 1.00 35.12 186 ARG A C 1
ATOM 1490 O O . ARG A 1 186 ? -5.138 -19.231 11.099 1.00 35.12 186 ARG A O 1
#